Protein AF-A0A161HZN8-F1 (afdb_monomer_lite)

pLDDT: mean 80.37, std 19.9, range [35.72, 98.69]

InterPro domains:
  IPR021104 KfrA, N-terminal DNA-binding domain [PF11740] (72-187)

Structure (mmCIF, N/CA/C/O backbone):
data_AF-A0A161HZN8-F1
#
_entry.id   AF-A0A161HZN8-F1
#
loop_
_atom_site.group_PDB
_atom_site.id
_atom_site.type_symbol
_atom_site.label_atom_id
_atom_site.label_alt_id
_atom_site.label_comp_id
_atom_site.label_asym_id
_atom_site.label_entity_id
_atom_site.label_seq_id
_atom_site.pdbx_PDB_ins_code
_atom_site.Cartn_x
_atom_site.Cartn_y
_atom_site.Cartn_z
_atom_site.occupancy
_atom_site.B_iso_or_equiv
_atom_site.auth_seq_id
_atom_s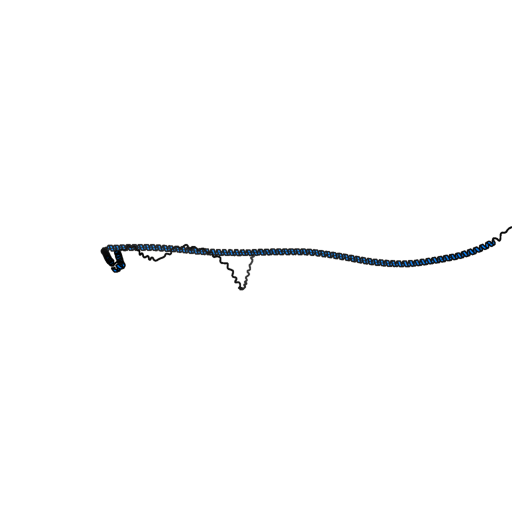ite.auth_comp_id
_atom_site.auth_asym_id
_atom_site.auth_atom_id
_atom_site.pdbx_PDB_model_num
ATOM 1 N N . MET A 1 1 ? -10.083 -39.396 -14.561 1.00 44.12 1 MET A N 1
ATOM 2 C CA . MET A 1 1 ? -8.943 -39.797 -13.714 1.00 44.12 1 MET A CA 1
ATOM 3 C C . MET A 1 1 ? -8.140 -38.545 -13.379 1.00 44.12 1 MET A C 1
ATOM 5 O O . MET A 1 1 ? -7.252 -38.207 -14.152 1.00 44.12 1 MET A O 1
ATOM 9 N N . PRO A 1 2 ? -8.501 -37.778 -12.338 1.00 49.00 2 PRO A N 1
ATOM 10 C CA . PRO A 1 2 ? -7.701 -36.630 -11.938 1.00 49.00 2 PRO A CA 1
ATOM 11 C C . PRO A 1 2 ? -6.513 -37.117 -11.101 1.00 49.00 2 PRO A C 1
ATOM 13 O O . PRO A 1 2 ? -6.683 -37.882 -10.157 1.00 49.00 2 PRO A O 1
ATOM 16 N N . VAL A 1 3 ? -5.313 -36.718 -11.514 1.00 53.56 3 VAL A N 1
ATOM 17 C CA . VAL A 1 3 ? -4.055 -36.993 -10.817 1.00 53.56 3 VAL A CA 1
ATOM 18 C C . VAL A 1 3 ? -3.920 -35.963 -9.698 1.00 53.56 3 VAL A C 1
ATOM 20 O O . VAL A 1 3 ? -3.881 -34.762 -9.964 1.00 53.56 3 VAL A O 1
ATOM 23 N N . GLU A 1 4 ? -3.904 -36.434 -8.455 1.00 51.66 4 GLU A N 1
ATOM 24 C CA . GLU A 1 4 ? -3.622 -35.623 -7.270 1.00 51.66 4 GLU A CA 1
ATOM 25 C C . GLU A 1 4 ? -2.146 -35.187 -7.264 1.00 51.66 4 GLU A C 1
ATOM 27 O O . GLU A 1 4 ? -1.268 -36.022 -7.501 1.00 51.66 4 GLU A O 1
ATOM 32 N N . PRO A 1 5 ? -1.826 -33.915 -6.970 1.00 65.06 5 PRO A N 1
ATOM 33 C CA . PRO A 1 5 ? -0.452 -33.515 -6.721 1.00 65.06 5 PRO A CA 1
ATOM 34 C C . PRO A 1 5 ? -0.058 -33.828 -5.270 1.00 65.06 5 PRO A C 1
ATOM 36 O O . PRO A 1 5 ? -0.562 -33.233 -4.317 1.00 65.06 5 PRO A O 1
ATOM 39 N N . THR A 1 6 ? 0.883 -34.759 -5.120 1.00 62.94 6 THR A N 1
ATOM 40 C CA . THR A 1 6 ? 1.626 -35.031 -3.886 1.00 62.94 6 THR A CA 1
ATOM 41 C C . THR A 1 6 ? 2.432 -33.794 -3.483 1.00 62.94 6 THR A C 1
ATOM 43 O O . THR A 1 6 ? 3.355 -33.388 -4.183 1.00 62.94 6 THR A O 1
ATOM 46 N N . ILE A 1 7 ? 2.079 -33.186 -2.348 1.00 57.72 7 ILE A N 1
ATOM 47 C CA . ILE A 1 7 ? 2.836 -32.091 -1.733 1.00 57.72 7 ILE A CA 1
ATOM 48 C C . ILE A 1 7 ? 3.888 -32.711 -0.807 1.00 57.72 7 ILE A C 1
ATOM 50 O O . ILE A 1 7 ? 3.571 -33.170 0.291 1.00 57.72 7 ILE A O 1
ATOM 54 N N . GLU A 1 8 ? 5.144 -32.724 -1.251 1.00 56.47 8 GLU A N 1
ATOM 55 C CA . GLU A 1 8 ? 6.293 -33.015 -0.393 1.00 56.47 8 GLU A CA 1
ATOM 56 C C . GLU A 1 8 ? 6.544 -31.845 0.573 1.00 56.47 8 GLU A C 1
ATOM 58 O O . GLU A 1 8 ? 6.720 -30.693 0.175 1.00 56.47 8 GLU A O 1
ATOM 63 N N . ARG A 1 9 ? 6.558 -32.158 1.873 1.00 48.59 9 ARG A N 1
ATOM 64 C CA . ARG A 1 9 ? 7.012 -31.279 2.958 1.00 48.59 9 ARG A CA 1
ATOM 65 C C . ARG A 1 9 ? 8.543 -31.305 3.034 1.00 48.59 9 ARG A C 1
ATOM 67 O O . ARG A 1 9 ? 9.084 -32.378 3.296 1.00 48.59 9 ARG A O 1
ATOM 74 N N . PRO A 1 10 ? 9.240 -30.160 2.980 1.00 60.25 10 PRO A N 1
ATOM 75 C CA . PRO A 1 10 ? 10.614 -30.086 3.445 1.00 60.25 10 PRO A CA 1
ATOM 76 C C . PRO A 1 10 ? 10.659 -29.772 4.948 1.00 60.25 10 PRO A C 1
ATOM 78 O O . PRO A 1 10 ? 10.298 -28.690 5.411 1.00 60.25 10 PRO A O 1
ATOM 81 N N . THR A 1 11 ? 11.116 -30.759 5.714 1.00 57.88 11 THR A N 1
ATOM 82 C CA . THR A 1 11 ? 11.657 -30.628 7.072 1.00 57.88 11 THR A CA 1
ATOM 83 C C . THR A 1 11 ? 13.101 -30.123 7.022 1.00 57.88 11 THR A C 1
ATOM 85 O O . THR A 1 11 ? 13.922 -30.711 6.323 1.00 57.88 11 THR A O 1
ATOM 88 N N . GLY A 1 12 ? 13.429 -29.104 7.820 1.00 48.59 12 GLY A N 1
ATOM 89 C CA . GLY A 1 12 ? 14.807 -28.668 8.105 1.00 48.59 12 GLY A CA 1
ATOM 90 C C . GLY A 1 12 ? 14.838 -27.174 8.440 1.00 48.59 12 GLY A C 1
ATOM 91 O O . GLY A 1 12 ? 14.747 -26.350 7.545 1.00 48.59 12 GLY A O 1
ATOM 92 N N . ALA A 1 13 ? 14.724 -26.740 9.697 1.00 48.59 13 ALA A N 1
ATOM 93 C CA . ALA A 1 13 ? 15.741 -26.786 10.755 1.00 48.59 13 ALA A CA 1
ATOM 94 C C . ALA A 1 13 ? 17.067 -26.109 10.358 1.00 48.59 13 ALA A C 1
ATOM 96 O O . ALA A 1 13 ? 17.990 -26.772 9.900 1.00 48.59 13 ALA A O 1
ATOM 97 N N . ALA A 1 14 ? 17.175 -24.800 10.611 1.00 45.16 14 ALA A N 1
ATOM 98 C CA . ALA A 1 14 ? 18.454 -24.123 10.831 1.00 45.16 14 ALA A CA 1
ATOM 99 C C . ALA A 1 14 ? 18.252 -22.847 11.670 1.00 45.16 14 ALA A C 1
ATOM 101 O O . ALA A 1 14 ? 17.677 -21.860 11.221 1.00 45.16 14 ALA A O 1
ATOM 102 N N . ARG A 1 15 ? 18.726 -22.914 12.917 1.00 48.66 15 ARG A N 1
ATOM 103 C CA . ARG A 1 15 ? 18.996 -21.794 13.832 1.00 48.66 15 ARG A CA 1
ATOM 104 C C . ARG A 1 15 ? 20.317 -21.131 13.406 1.00 48.66 15 ARG A C 1
ATOM 106 O O . ARG A 1 15 ? 21.256 -21.860 13.091 1.00 48.66 15 ARG A O 1
ATOM 113 N N . PRO A 1 16 ? 20.431 -19.800 13.495 1.00 55.12 16 PRO A N 1
ATOM 114 C CA . PRO A 1 16 ? 21.567 -19.195 14.204 1.00 55.12 16 PRO A CA 1
ATOM 115 C C . PRO A 1 16 ? 21.062 -18.091 15.155 1.00 55.12 16 PRO A C 1
ATOM 117 O O . PRO A 1 16 ? 20.152 -17.345 14.823 1.00 55.12 16 PRO A O 1
ATOM 120 N N . ALA A 1 17 ? 21.405 -18.156 16.439 1.00 43.06 17 ALA A N 1
ATOM 121 C CA . ALA A 1 17 ? 22.623 -17.616 17.051 1.00 43.06 17 ALA A CA 1
ATOM 122 C C . ALA A 1 17 ? 22.475 -16.122 17.380 1.00 43.06 17 ALA A C 1
ATOM 124 O O . ALA A 1 17 ? 22.363 -15.277 16.497 1.00 43.06 17 ALA A O 1
ATOM 125 N N . ASP A 1 18 ? 22.462 -15.874 18.689 1.00 46.06 18 ASP A N 1
ATOM 126 C CA . ASP A 1 18 ? 22.597 -14.589 19.359 1.00 46.06 18 ASP A CA 1
ATOM 127 C C . ASP A 1 18 ? 23.718 -13.735 18.767 1.00 46.06 18 ASP A C 1
ATOM 129 O O . ASP A 1 18 ? 24.870 -14.166 18.701 1.00 46.06 18 ASP A O 1
ATOM 133 N N . THR A 1 19 ? 23.402 -12.474 18.489 1.00 50.88 19 THR A N 1
ATOM 134 C CA . THR A 1 19 ? 24.373 -11.385 18.595 1.00 50.88 19 THR A CA 1
ATOM 135 C C . THR A 1 19 ? 23.708 -10.204 19.279 1.00 50.88 19 THR A C 1
ATOM 137 O O . THR A 1 19 ? 22.859 -9.521 18.710 1.00 50.88 19 THR A O 1
ATOM 140 N N . LEU A 1 20 ? 24.126 -10.012 20.528 1.00 50.06 20 LEU A N 1
ATOM 141 C CA . LEU A 1 20 ? 23.981 -8.808 21.329 1.00 50.06 20 LEU A CA 1
ATOM 142 C C . LEU A 1 20 ? 24.597 -7.612 20.587 1.00 50.06 20 LEU A C 1
ATOM 144 O O . LEU A 1 20 ? 25.785 -7.625 20.253 1.00 50.06 20 LEU A O 1
ATOM 148 N N . HIS A 1 21 ? 23.805 -6.564 20.385 1.00 47.62 21 HIS A N 1
ATOM 149 C CA . HIS A 1 21 ? 24.329 -5.214 20.217 1.00 47.62 21 HIS A CA 1
ATOM 150 C C . HIS A 1 21 ? 23.484 -4.249 21.045 1.00 47.62 21 HIS A C 1
ATOM 152 O O . HIS A 1 21 ? 22.358 -3.903 20.690 1.00 47.62 21 HIS A O 1
ATOM 158 N N . GLU A 1 22 ? 24.048 -3.898 22.199 1.00 49.16 22 GLU A N 1
ATOM 159 C CA . GLU A 1 22 ? 23.777 -2.660 22.912 1.00 49.16 22 GLU A CA 1
ATOM 160 C C . GLU A 1 22 ? 24.241 -1.498 22.030 1.00 49.16 22 GLU A C 1
ATOM 162 O O . GLU A 1 22 ? 25.401 -1.464 21.636 1.00 49.16 22 GLU A O 1
ATOM 167 N N . ASP A 1 23 ? 23.331 -0.595 21.679 1.00 45.34 23 ASP A N 1
ATOM 168 C CA . ASP A 1 23 ? 23.542 0.856 21.735 1.00 45.34 23 ASP A CA 1
ATOM 169 C C . ASP A 1 23 ? 22.329 1.562 21.126 1.00 45.34 23 ASP A C 1
ATOM 171 O O . ASP A 1 23 ? 21.930 1.299 19.991 1.00 45.34 23 ASP A O 1
ATOM 175 N N . GLY A 1 24 ? 21.733 2.483 21.883 1.00 42.94 24 GLY A N 1
ATOM 176 C CA . GLY A 1 24 ? 20.674 3.339 21.353 1.00 42.94 24 GLY A CA 1
ATOM 177 C C . GLY A 1 24 ? 19.657 3.813 22.375 1.00 42.94 24 GLY A C 1
ATOM 178 O O . GLY A 1 24 ? 18.457 3.705 22.140 1.00 42.94 24 GLY A O 1
ATOM 179 N N . SER A 1 25 ? 20.124 4.363 23.494 1.00 48.03 25 SER A N 1
ATOM 180 C CA . SER A 1 25 ? 19.335 5.166 24.433 1.00 48.03 25 SER A CA 1
ATOM 181 C C . SER A 1 25 ? 18.852 6.456 23.751 1.00 48.03 25 SER A C 1
ATOM 183 O O . SER A 1 25 ? 19.378 7.539 23.989 1.00 48.03 25 SER A O 1
ATOM 185 N N . GLY A 1 26 ? 17.881 6.337 22.849 1.00 42.81 26 GLY A N 1
ATOM 186 C CA . GLY A 1 26 ? 17.157 7.447 22.244 1.00 42.81 26 GLY A CA 1
ATOM 187 C C . GLY A 1 26 ? 15.785 7.550 22.886 1.00 42.81 26 GLY A C 1
ATOM 188 O O . GLY A 1 26 ? 14.856 6.874 22.460 1.00 42.81 26 GLY A O 1
ATOM 189 N N . THR A 1 27 ? 15.672 8.366 23.930 1.00 49.22 27 THR A N 1
ATOM 190 C CA . THR A 1 27 ? 14.406 8.730 24.572 1.00 49.22 27 THR A CA 1
ATOM 191 C C . THR A 1 27 ? 13.475 9.367 23.530 1.00 49.22 27 THR A C 1
ATOM 193 O O . THR A 1 27 ? 13.812 10.440 23.024 1.00 49.22 27 THR A O 1
ATOM 196 N N . PRO A 1 28 ? 12.326 8.764 23.174 1.00 48.59 28 PRO A N 1
ATOM 197 C CA . PRO A 1 28 ? 11.333 9.462 22.381 1.00 48.59 28 PRO A CA 1
ATOM 198 C C . PRO A 1 28 ? 10.636 10.492 23.272 1.00 48.59 28 PRO A C 1
ATOM 200 O O . PRO A 1 28 ? 10.109 10.173 24.338 1.00 48.59 28 PRO A O 1
ATOM 203 N N . ASP A 1 29 ? 10.695 11.733 22.808 1.00 49.69 29 ASP A N 1
ATOM 204 C CA . ASP A 1 29 ? 9.994 12.903 23.317 1.00 49.69 29 ASP A CA 1
ATOM 205 C C . ASP A 1 29 ? 8.517 12.554 23.567 1.00 49.69 29 ASP A C 1
ATOM 207 O O . ASP A 1 29 ? 7.765 12.217 22.647 1.00 49.69 29 ASP A O 1
ATOM 211 N N . ALA A 1 30 ? 8.130 12.536 24.843 1.00 45.41 30 ALA A N 1
ATOM 212 C CA . ALA A 1 30 ? 6.775 12.220 25.255 1.00 45.41 30 ALA A CA 1
ATOM 213 C C . ALA A 1 30 ? 5.857 13.387 24.851 1.00 45.41 30 ALA A C 1
ATOM 215 O O . ALA A 1 30 ? 6.113 14.523 25.257 1.00 45.41 30 ALA A O 1
ATOM 216 N N . PRO A 1 31 ? 4.774 13.150 24.090 1.00 53.66 31 PRO A N 1
ATOM 217 C CA . PRO A 1 31 ? 3.817 14.201 23.793 1.00 53.66 31 PRO A CA 1
ATOM 218 C C . PRO A 1 31 ? 3.201 14.707 25.100 1.00 53.66 31 PRO A C 1
ATOM 220 O O . PRO A 1 31 ? 2.773 13.923 25.950 1.00 53.66 31 PRO A O 1
ATOM 223 N N . ALA A 1 32 ? 3.191 16.032 25.248 1.00 56.78 32 ALA A N 1
ATOM 224 C CA . ALA A 1 32 ? 2.647 16.738 26.397 1.00 56.78 32 ALA A CA 1
ATOM 225 C C . ALA A 1 32 ? 1.271 16.173 26.810 1.00 56.78 32 ALA A C 1
ATOM 227 O O . ALA A 1 32 ? 0.422 15.940 25.941 1.00 56.78 32 ALA A O 1
ATOM 228 N N . PRO A 1 33 ? 1.015 15.969 28.117 1.00 54.22 33 PRO A N 1
ATOM 229 C CA . PRO A 1 33 ? -0.279 15.497 28.577 1.00 54.22 33 PRO A CA 1
ATOM 230 C C . PRO A 1 33 ? -1.354 16.515 28.189 1.00 54.22 33 PRO A C 1
ATOM 232 O O . PRO A 1 33 ? -1.256 17.702 28.508 1.00 54.22 33 PRO A O 1
ATOM 235 N N . ALA A 1 34 ? -2.382 16.037 27.487 1.00 54.47 34 ALA A N 1
ATOM 236 C CA . ALA A 1 34 ? -3.574 16.814 27.189 1.00 54.47 34 ALA A CA 1
ATOM 237 C C . ALA A 1 34 ? -4.157 17.413 28.487 1.00 54.47 34 ALA A C 1
ATOM 239 O O . ALA A 1 34 ? -4.108 16.759 29.535 1.00 54.47 34 ALA A O 1
ATOM 240 N N . PRO A 1 35 ? -4.718 18.636 28.447 1.00 56.69 35 PRO A N 1
ATOM 241 C CA . PRO A 1 35 ? -5.335 19.240 29.616 1.00 56.69 35 PRO A CA 1
ATOM 242 C C . PRO A 1 35 ? -6.460 18.331 30.111 1.00 56.69 35 PRO A C 1
ATOM 244 O O . PRO A 1 35 ? -7.423 18.054 29.394 1.00 56.69 35 PRO A O 1
ATOM 247 N N . VAL A 1 36 ? -6.311 17.853 31.345 1.00 48.56 36 VAL A N 1
ATOM 248 C CA . VAL A 1 36 ? -7.329 17.091 32.064 1.00 48.56 36 VAL A CA 1
ATOM 249 C C . VAL A 1 36 ? -8.583 17.957 32.126 1.00 48.56 36 VAL A C 1
ATOM 251 O O . VAL A 1 36 ? -8.643 18.935 32.873 1.00 48.56 36 VAL A O 1
ATOM 254 N N . ALA A 1 37 ? -9.579 17.609 31.313 1.00 45.97 37 ALA A N 1
ATOM 255 C CA . ALA A 1 37 ? -10.912 18.169 31.410 1.00 45.97 37 ALA A CA 1
ATOM 256 C C . ALA A 1 37 ? -11.420 17.892 32.827 1.00 45.97 37 ALA A C 1
ATOM 258 O O . ALA A 1 37 ? -11.658 16.748 33.217 1.00 45.97 37 ALA A O 1
ATOM 259 N N . THR A 1 38 ? -11.508 18.956 33.620 1.00 46.72 38 THR A N 1
ATOM 260 C CA . THR A 1 38 ? -12.073 18.930 34.962 1.00 46.72 38 THR A CA 1
ATOM 261 C C . THR A 1 38 ? -13.538 18.536 34.821 1.00 46.72 38 THR A C 1
ATOM 263 O O . THR A 1 38 ? -14.370 19.341 34.409 1.00 46.72 38 THR A O 1
ATOM 266 N N . LEU A 1 39 ? -13.843 17.267 35.094 1.00 44.31 39 LEU A N 1
ATOM 267 C CA . LEU A 1 39 ? -15.217 16.800 35.200 1.00 44.31 39 LEU A CA 1
ATOM 268 C C . LEU A 1 39 ? -15.923 17.624 36.289 1.00 44.31 39 LEU A C 1
ATOM 270 O O . LEU A 1 39 ? -15.353 17.805 37.372 1.00 44.31 39 LEU A O 1
ATOM 274 N N . PRO A 1 40 ? -17.143 18.128 36.040 1.00 48.47 40 PRO A N 1
ATOM 275 C CA . PRO A 1 40 ? -17.929 18.758 37.080 1.00 48.47 40 PRO A CA 1
ATOM 276 C C . PRO A 1 40 ? -18.215 17.712 38.156 1.00 48.47 40 PRO A C 1
ATOM 278 O O . PRO A 1 40 ? -18.765 16.640 37.902 1.00 48.47 40 PRO A O 1
ATOM 281 N N . ARG A 1 41 ? -17.775 18.045 39.366 1.00 43.03 41 ARG A N 1
ATOM 282 C CA . ARG A 1 41 ? -18.065 17.348 40.615 1.00 43.03 41 ARG A CA 1
ATOM 283 C C . ARG A 1 41 ? -19.576 17.055 40.664 1.00 43.03 41 ARG A C 1
ATOM 285 O O . ARG A 1 41 ? -20.349 18.005 40.518 1.00 43.03 41 ARG A O 1
ATOM 292 N N . PRO A 1 42 ? -20.017 15.795 40.822 1.00 43.28 42 PRO A N 1
ATOM 293 C CA . PRO A 1 42 ? -21.432 15.519 41.001 1.00 43.28 42 PRO A CA 1
ATOM 294 C C . PRO A 1 42 ? -21.881 16.212 42.287 1.00 43.28 42 PRO A C 1
ATOM 296 O O . PRO A 1 42 ? -21.195 16.149 43.308 1.00 43.28 42 PRO A O 1
ATOM 299 N N . ALA A 1 43 ? -22.991 16.936 42.188 1.00 44.84 43 ALA A N 1
ATOM 300 C CA . ALA A 1 43 ? -23.638 17.577 43.313 1.00 44.84 43 ALA A CA 1
ATOM 301 C C . ALA A 1 43 ? -23.922 16.534 44.404 1.00 44.84 43 ALA A C 1
ATOM 303 O O . ALA A 1 43 ? -24.641 15.560 44.172 1.00 44.84 43 ALA A O 1
ATOM 304 N N . ASP A 1 44 ? -23.347 16.766 45.583 1.00 43.44 44 ASP A N 1
ATOM 305 C CA . ASP A 1 44 ? -23.766 16.175 46.851 1.00 43.44 44 ASP A CA 1
ATOM 306 C C . ASP A 1 44 ? -25.145 16.746 47.218 1.00 43.44 44 ASP A C 1
ATOM 308 O O . ASP A 1 44 ? -25.280 17.589 48.098 1.00 43.44 44 ASP A O 1
ATOM 312 N N . ASP A 1 45 ? -26.180 16.297 46.515 1.00 51.41 45 ASP A N 1
ATOM 313 C CA . ASP A 1 45 ? -27.576 16.519 46.874 1.00 51.41 45 ASP A CA 1
A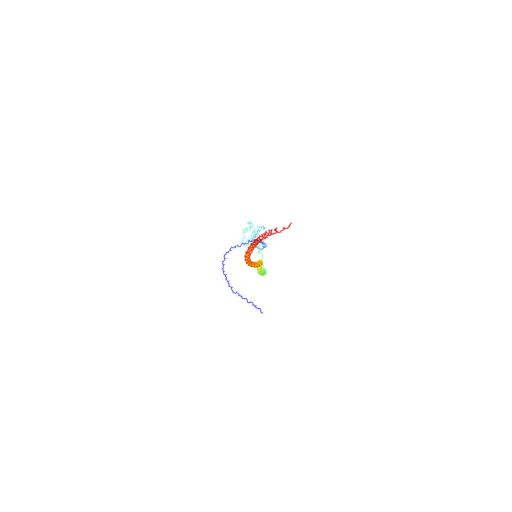TOM 314 C C . ASP A 1 45 ? -28.267 15.160 46.951 1.00 51.41 45 ASP A C 1
ATOM 316 O O . ASP A 1 45 ? -28.803 14.655 45.969 1.00 51.41 45 ASP A O 1
ATOM 320 N N . ALA A 1 46 ? -28.185 14.543 48.132 1.00 51.81 46 ALA A N 1
ATOM 321 C CA . ALA A 1 46 ? -29.246 13.753 48.766 1.00 51.81 46 ALA A CA 1
ATOM 322 C C . ALA A 1 46 ? -28.647 12.829 49.832 1.00 51.81 46 ALA A C 1
ATOM 324 O O . ALA A 1 46 ? -28.249 11.705 49.537 1.00 51.81 46 ALA A O 1
ATOM 325 N N . ARG A 1 47 ? -28.640 13.294 51.089 1.00 43.25 47 ARG A N 1
ATOM 326 C CA . ARG A 1 47 ? -28.854 12.472 52.300 1.00 43.25 47 ARG A CA 1
ATOM 327 C C . ARG A 1 47 ? -29.029 13.374 53.528 1.00 43.25 47 ARG A C 1
ATOM 329 O O . ARG A 1 47 ? -28.280 13.332 54.494 1.00 43.25 47 ARG A O 1
ATOM 336 N N . ARG A 1 48 ? -30.094 14.180 53.501 1.00 50.16 48 ARG A N 1
ATOM 337 C CA . ARG A 1 48 ? -30.855 14.484 54.719 1.00 50.16 48 ARG A CA 1
ATOM 338 C C . ARG A 1 48 ? -31.822 13.324 54.936 1.00 50.16 48 ARG A C 1
ATOM 340 O O . ARG A 1 48 ? -32.822 13.265 54.234 1.00 50.16 48 ARG A O 1
ATOM 347 N N . SER A 1 49 ? -31.515 12.411 55.854 1.00 49.03 49 SER A N 1
ATOM 348 C CA . SER A 1 49 ? -32.515 11.847 56.773 1.00 49.03 49 SER A CA 1
ATOM 349 C C . SER A 1 49 ? -31.896 10.840 57.740 1.00 49.03 49 SER A C 1
ATOM 351 O O . SER A 1 49 ? -31.234 9.897 57.320 1.00 49.03 49 SER A O 1
ATOM 353 N N . ALA A 1 50 ? -32.229 11.039 59.016 1.00 50.22 50 ALA A N 1
ATOM 354 C CA . ALA A 1 50 ? -32.279 10.051 60.090 1.00 50.22 50 ALA A CA 1
ATOM 355 C C . ALA A 1 50 ? -30.955 9.436 60.586 1.00 50.22 50 ALA A C 1
ATOM 357 O O . ALA A 1 50 ? -30.696 8.249 60.420 1.00 50.22 50 ALA A O 1
ATOM 358 N N . ALA A 1 51 ? -30.189 10.222 61.343 1.00 40.91 51 ALA A N 1
ATOM 359 C CA . ALA A 1 51 ? -29.424 9.697 62.473 1.00 40.91 51 ALA A CA 1
ATOM 360 C C . ALA A 1 51 ? -29.823 10.524 63.700 1.00 40.91 51 ALA A C 1
ATOM 362 O O . ALA A 1 51 ? -29.449 11.687 63.826 1.00 40.91 51 ALA A O 1
ATOM 363 N N . GLY A 1 52 ? -30.710 9.951 64.514 1.00 38.69 52 GLY A N 1
ATOM 364 C CA . GLY A 1 52 ? -31.202 10.556 65.742 1.00 38.69 52 GLY A CA 1
ATOM 365 C C . GLY A 1 52 ? -30.124 10.559 66.818 1.00 38.69 52 GLY A C 1
ATOM 366 O O . GLY A 1 52 ? -29.561 9.516 67.146 1.00 38.69 52 GLY A O 1
ATOM 367 N N . ASP A 1 53 ? -29.884 11.746 67.357 1.00 44.41 53 ASP A N 1
ATOM 368 C CA . ASP A 1 53 ? -29.315 11.981 68.680 1.00 44.41 53 ASP A CA 1
ATOM 369 C C . ASP A 1 53 ? -30.094 11.210 69.760 1.00 44.41 53 ASP A C 1
ATOM 371 O O . ASP A 1 53 ? -31.328 11.259 69.774 1.00 44.41 53 ASP A O 1
ATOM 375 N N . PRO A 1 54 ? -29.408 10.630 70.755 1.00 46.66 54 PRO A N 1
ATOM 376 C CA . PRO A 1 54 ? -29.908 10.609 72.116 1.00 46.66 54 PRO A CA 1
ATOM 377 C C . PRO A 1 54 ? -29.081 11.589 72.958 1.00 46.66 54 PRO A C 1
ATOM 379 O O . PRO A 1 54 ? -28.120 11.215 73.630 1.00 46.66 54 PRO A O 1
ATOM 382 N N . ALA A 1 55 ? -29.476 12.862 72.934 1.00 38.31 55 ALA A N 1
ATOM 383 C CA . ALA A 1 55 ? -29.104 13.802 73.983 1.00 38.31 55 ALA A CA 1
ATOM 384 C C . ALA A 1 55 ? -29.808 13.394 75.299 1.00 38.31 55 ALA A C 1
ATOM 386 O O . ALA A 1 55 ? -30.990 13.036 75.274 1.00 38.31 55 ALA A O 1
ATOM 387 N N . PRO A 1 56 ? -29.123 13.432 76.455 1.00 46.12 56 PRO A N 1
ATOM 388 C CA . PRO A 1 56 ? -29.735 13.121 77.738 1.00 46.12 56 PRO A CA 1
ATOM 389 C C . PRO A 1 56 ? -30.704 14.239 78.137 1.00 46.12 56 PRO A C 1
ATOM 391 O O . PRO A 1 56 ? -30.302 15.380 78.361 1.00 46.12 56 PRO A O 1
ATOM 394 N N . ALA A 1 57 ? -31.985 13.896 78.256 1.00 41.31 57 ALA A N 1
ATOM 395 C CA . ALA A 1 57 ? -33.007 14.733 78.872 1.00 41.31 57 ALA A CA 1
ATOM 396 C C . ALA A 1 57 ? -32.737 14.864 80.383 1.00 41.31 57 ALA A C 1
ATOM 398 O O . ALA A 1 57 ? -33.309 14.157 81.207 1.00 41.31 57 ALA A O 1
ATOM 399 N N . GLY A 1 58 ? -31.821 15.761 80.739 1.00 45.91 58 GLY A N 1
ATOM 400 C CA . GLY A 1 58 ? -31.741 16.381 82.055 1.00 45.91 58 GLY A CA 1
ATOM 401 C C . GLY A 1 58 ? -32.547 17.673 82.037 1.00 45.91 58 GLY A C 1
ATOM 402 O O . GLY A 1 58 ? -31.965 18.749 82.086 1.00 45.91 58 GLY A O 1
ATOM 403 N N . ASP A 1 59 ? -33.869 17.558 81.908 1.00 38.88 59 ASP A N 1
ATOM 404 C CA . ASP A 1 59 ? -34.782 18.687 82.067 1.00 38.88 59 ASP A CA 1
ATOM 405 C C . ASP A 1 59 ? -35.257 18.704 83.522 1.00 38.88 59 ASP A C 1
ATOM 407 O O . ASP A 1 59 ? -36.221 18.048 83.928 1.00 38.88 59 ASP A O 1
ATOM 411 N N . THR A 1 60 ? -34.479 19.398 84.349 1.00 43.94 60 THR A N 1
ATOM 412 C CA . THR A 1 60 ? -34.925 19.925 85.633 1.00 43.94 60 THR A CA 1
ATOM 413 C C . THR A 1 60 ? -36.063 20.899 85.366 1.00 43.94 60 THR A C 1
ATOM 415 O O . THR A 1 60 ? -35.836 22.086 85.137 1.00 43.94 60 THR A O 1
ATOM 418 N N . VAL A 1 61 ? -37.293 20.395 85.425 1.00 41.38 61 VAL A N 1
ATOM 419 C CA . VAL A 1 61 ? -38.495 21.219 85.556 1.00 41.38 61 VAL A CA 1
ATOM 420 C C . VAL A 1 61 ? -38.501 21.819 86.967 1.00 41.38 61 VAL A C 1
ATOM 422 O O . VAL A 1 61 ? -39.212 21.362 87.858 1.00 41.38 61 VAL A O 1
ATOM 425 N N . ASP A 1 62 ? -37.669 22.836 87.180 1.00 46.16 62 ASP A N 1
ATOM 426 C CA . ASP A 1 62 ? -37.868 23.834 88.227 1.00 46.16 62 ASP A CA 1
ATOM 427 C C . ASP A 1 62 ? -38.742 24.932 87.611 1.00 46.16 62 ASP A C 1
ATOM 429 O O . ASP A 1 62 ? -38.264 25.929 87.076 1.00 46.16 62 ASP A O 1
ATOM 433 N N . GLY A 1 63 ? -40.047 24.655 87.546 1.00 36.28 63 GLY A N 1
ATOM 434 C CA . GLY A 1 63 ? -41.051 25.612 87.095 1.00 36.28 63 GLY A CA 1
ATOM 435 C C . GLY A 1 63 ? -41.373 26.595 88.226 1.00 36.28 63 GLY A C 1
ATOM 436 O O . GLY A 1 63 ? -41.982 26.173 89.216 1.00 36.28 63 GLY A O 1
ATOM 437 N N . PRO A 1 64 ? -41.032 27.893 88.110 1.00 48.94 64 PRO A N 1
ATOM 438 C CA . PRO A 1 64 ? -41.339 28.895 89.119 1.00 48.94 64 PRO A CA 1
ATOM 439 C C . PRO A 1 64 ? -42.775 29.390 88.922 1.00 48.94 64 PRO A C 1
ATOM 441 O O . PRO A 1 64 ? -42.990 30.522 88.521 1.00 48.94 64 PRO A O 1
ATOM 444 N N . ASP A 1 65 ? -43.756 28.514 89.136 1.00 47.47 65 ASP A N 1
ATOM 445 C CA . ASP A 1 65 ? -45.174 28.900 89.215 1.00 47.47 65 ASP A CA 1
ATOM 446 C C . ASP A 1 65 ? -46.039 27.815 89.886 1.00 47.47 65 ASP A C 1
ATOM 448 O O . ASP A 1 65 ? -47.224 27.635 89.603 1.00 47.47 65 ASP A O 1
ATOM 452 N N . ARG A 1 66 ? -45.464 27.077 90.848 1.00 46.75 66 ARG A N 1
ATOM 453 C CA . ARG A 1 66 ? -46.299 26.499 91.908 1.00 46.75 66 ARG A CA 1
ATOM 454 C C . ARG A 1 66 ? -46.706 27.664 92.811 1.00 46.75 66 ARG A C 1
ATOM 456 O O . ARG A 1 66 ? -45.798 28.335 93.309 1.00 46.75 66 ARG A O 1
ATOM 463 N N . PRO A 1 67 ? -48.012 27.912 93.054 1.00 51.12 67 PRO A N 1
ATOM 464 C CA . PRO A 1 67 ? -48.424 28.901 94.046 1.00 51.12 67 PRO A CA 1
ATOM 465 C C . PRO A 1 67 ? -47.650 28.568 95.311 1.00 51.12 67 PRO A C 1
ATOM 467 O O . PRO A 1 67 ? -47.641 27.400 95.699 1.00 51.12 67 PRO A O 1
ATOM 470 N N . ALA A 1 68 ? -46.904 29.534 95.856 1.00 57.53 68 ALA A N 1
ATOM 471 C CA . ALA A 1 68 ? -46.036 29.306 97.000 1.00 57.53 68 ALA A CA 1
ATOM 472 C C . ALA A 1 68 ? -46.892 28.703 98.112 1.00 57.53 68 ALA A C 1
ATOM 474 O O . ALA A 1 68 ? -47.605 29.431 98.803 1.00 57.53 68 ALA A O 1
ATOM 475 N N . ALA A 1 69 ? -46.861 27.369 98.206 1.00 68.25 69 ALA A N 1
ATOM 476 C CA . ALA A 1 69 ? -47.743 26.603 99.063 1.00 68.25 69 ALA A CA 1
ATOM 477 C C . ALA A 1 69 ? -47.620 27.223 100.446 1.00 68.25 69 ALA A C 1
ATOM 479 O O . ALA A 1 69 ? -46.498 27.547 100.865 1.00 68.25 69 ALA A O 1
ATOM 480 N N . GLY A 1 70 ? -48.744 27.507 101.099 1.00 82.44 70 GLY A N 1
ATOM 481 C CA . GLY A 1 70 ? -48.736 28.253 102.352 1.00 82.44 70 GLY A CA 1
ATOM 482 C C . GLY A 1 70 ? -47.752 27.609 103.340 1.00 82.44 70 GLY A C 1
ATOM 483 O O . GLY A 1 70 ? -47.491 26.407 103.245 1.00 82.44 70 GLY A O 1
ATOM 484 N N . PRO A 1 71 ? -47.180 28.349 104.306 1.00 84.31 71 PRO A N 1
ATOM 485 C CA . PRO A 1 71 ? -46.250 27.772 105.282 1.00 84.31 71 PRO A CA 1
ATOM 486 C C . PRO A 1 71 ? -46.749 26.456 105.915 1.00 84.31 71 PRO A C 1
ATOM 488 O O . PRO A 1 71 ? -45.945 25.562 106.162 1.00 84.31 71 PRO A O 1
ATOM 491 N N . ARG A 1 72 ? -48.073 26.298 106.078 1.00 89.50 72 ARG A N 1
ATOM 492 C CA . ARG A 1 72 ? -48.743 25.045 106.463 1.00 89.50 72 ARG A CA 1
ATOM 493 C C . ARG A 1 72 ? -48.547 23.907 105.457 1.00 89.50 72 ARG A C 1
ATOM 495 O O . ARG A 1 72 ? -48.109 22.835 105.847 1.00 89.50 72 ARG A O 1
ATOM 502 N N . GLU A 1 73 ? -48.858 24.120 104.184 1.00 89.75 73 GLU A N 1
ATOM 503 C CA . GLU A 1 73 ? -48.799 23.088 103.138 1.00 89.75 73 GLU A CA 1
ATOM 504 C C . GLU A 1 73 ? -47.372 22.581 102.915 1.00 89.75 73 GLU A C 1
ATOM 506 O O . GLU A 1 73 ? -47.168 21.382 102.751 1.00 89.75 73 GLU A O 1
ATOM 511 N N . ARG A 1 74 ? -46.365 23.462 102.999 1.00 90.19 74 ARG A N 1
ATOM 512 C CA . ARG A 1 74 ? -44.953 23.044 102.924 1.00 90.19 74 ARG A CA 1
ATOM 513 C C . ARG A 1 74 ? -44.544 22.178 104.109 1.00 90.19 74 ARG A C 1
ATOM 515 O O . ARG A 1 74 ? -43.826 21.201 103.930 1.00 90.19 74 ARG A O 1
ATOM 522 N N . VAL A 1 75 ? -45.008 22.525 105.312 1.00 92.06 75 VAL A N 1
ATOM 523 C CA . VAL A 1 75 ? -44.771 21.736 106.530 1.00 92.06 75 VAL A CA 1
ATOM 524 C C . VAL A 1 75 ? -45.457 20.368 106.443 1.00 92.06 75 VAL A C 1
ATOM 526 O O . VAL A 1 75 ? -44.834 19.370 106.793 1.00 92.06 75 VAL A O 1
ATOM 529 N N . PHE A 1 76 ? -46.690 20.307 105.932 1.00 93.69 76 PHE A N 1
ATOM 530 C CA . PHE A 1 76 ? -47.435 19.058 105.731 1.00 93.69 76 PHE A CA 1
ATOM 531 C C . PHE A 1 76 ? -46.749 18.168 104.688 1.00 93.69 76 PHE A C 1
ATOM 533 O O . PHE A 1 76 ? -46.401 17.035 104.996 1.00 93.69 76 PHE A O 1
ATOM 540 N N . ALA A 1 77 ? -46.433 18.709 103.508 1.00 92.12 77 ALA A N 1
ATOM 541 C CA . ALA A 1 77 ? -45.744 17.969 102.452 1.00 92.12 77 ALA A CA 1
ATOM 542 C C . ALA A 1 77 ? -44.360 17.462 102.892 1.00 92.12 77 ALA A C 1
ATOM 544 O O . ALA A 1 77 ? -43.973 16.340 102.567 1.00 92.12 77 ALA A O 1
ATOM 545 N N . ALA A 1 78 ? -43.611 18.259 103.663 1.00 91.88 78 ALA A N 1
ATOM 546 C CA . ALA A 1 78 ? -42.334 17.826 104.223 1.00 91.88 78 ALA A CA 1
ATOM 547 C C . ALA A 1 78 ? -42.506 16.700 105.256 1.00 91.88 78 ALA A C 1
ATOM 549 O O . ALA A 1 78 ? -41.710 15.763 105.268 1.00 91.88 78 ALA A O 1
ATOM 550 N N . ALA A 1 79 ? -43.536 16.766 106.103 1.00 92.25 79 ALA A N 1
ATOM 551 C CA . ALA A 1 79 ? -43.841 15.724 107.080 1.00 92.25 79 ALA A CA 1
ATOM 552 C C . ALA A 1 79 ? -44.333 14.418 106.422 1.00 92.25 79 ALA A C 1
ATOM 554 O O . ALA A 1 79 ? -43.939 13.330 106.854 1.00 92.25 79 ALA A O 1
ATOM 555 N N . ASP A 1 80 ? -45.123 14.516 105.351 1.00 91.88 80 ASP A N 1
ATOM 556 C CA . ASP A 1 80 ? -45.573 13.373 104.550 1.00 91.88 80 ASP A CA 1
ATOM 557 C C . ASP A 1 80 ? -44.403 12.710 103.820 1.00 91.88 80 ASP A C 1
ATOM 559 O O . ASP A 1 80 ? -44.246 11.492 103.889 1.00 91.88 80 ASP A O 1
ATOM 563 N N . ALA A 1 81 ? -43.521 13.502 103.203 1.00 90.44 81 ALA A N 1
ATOM 564 C CA . ALA A 1 81 ? -42.308 12.993 102.567 1.00 90.44 81 ALA A CA 1
ATOM 565 C C . ALA A 1 81 ? -41.395 12.275 103.576 1.00 90.44 81 ALA A C 1
ATOM 567 O O . ALA A 1 81 ? -40.963 11.155 103.321 1.00 90.44 81 ALA A O 1
ATOM 568 N N . LEU A 1 82 ? -41.165 12.872 104.753 1.00 91.75 82 LEU A N 1
ATOM 569 C CA . LEU A 1 82 ? -40.378 12.240 105.819 1.00 91.75 82 LEU A CA 1
ATOM 570 C C . LEU A 1 82 ? -41.014 10.933 106.305 1.00 91.75 82 LEU A C 1
ATOM 572 O O . LEU A 1 82 ? -40.301 9.978 106.594 1.00 91.75 82 LEU A O 1
ATOM 576 N N . THR A 1 83 ? -42.345 10.869 106.366 1.00 92.25 83 THR A N 1
ATOM 577 C CA . THR A 1 83 ? -43.063 9.635 106.709 1.00 92.25 83 THR A CA 1
ATOM 578 C C . THR A 1 83 ? -42.883 8.563 105.631 1.00 92.25 83 THR A C 1
ATOM 580 O O . THR A 1 83 ? -42.602 7.417 105.970 1.00 92.25 83 THR A O 1
ATOM 583 N N . ALA A 1 84 ? -43.025 8.918 104.350 1.00 90.00 84 ALA A N 1
ATOM 584 C CA . ALA A 1 84 ? -42.876 7.991 103.226 1.00 90.00 84 ALA A CA 1
ATOM 585 C C . ALA A 1 84 ? -41.445 7.436 103.106 1.00 90.00 84 ALA A C 1
ATOM 587 O O . ALA A 1 84 ? -41.253 6.276 102.753 1.00 90.00 84 ALA A O 1
ATOM 588 N N . GLU A 1 85 ? -40.448 8.249 103.452 1.00 90.00 85 GLU A N 1
ATOM 589 C CA . GLU A 1 85 ? -39.034 7.863 103.519 1.00 90.00 85 GLU A CA 1
ATOM 590 C C . GLU A 1 85 ? -38.691 7.039 104.784 1.00 90.00 85 GLU A C 1
ATOM 592 O O . GLU A 1 85 ? -37.586 6.509 104.890 1.00 90.00 85 GLU A O 1
ATOM 597 N N . GLY A 1 86 ? -39.608 6.920 105.755 1.00 90.06 86 GLY A N 1
ATOM 598 C CA . GLY A 1 86 ? -39.379 6.231 107.034 1.00 90.06 86 GLY A CA 1
ATOM 599 C C . GLY A 1 86 ? -38.542 7.023 108.054 1.00 90.06 86 GLY A C 1
ATOM 600 O O . GLY A 1 86 ? -38.039 6.450 109.021 1.00 90.06 86 GLY A O 1
ATOM 601 N N . GLY A 1 87 ? -38.370 8.334 107.853 1.00 88.81 87 GLY A N 1
ATOM 602 C CA . GLY A 1 87 ? -37.603 9.229 108.721 1.00 88.81 87 GLY A CA 1
ATOM 603 C C . GLY A 1 87 ? -38.377 9.737 109.947 1.00 88.81 87 GLY A C 1
ATOM 604 O O . GLY A 1 87 ? -39.607 9.790 109.979 1.00 88.81 87 GLY A O 1
ATOM 605 N N . ALA A 1 88 ? -37.650 10.164 110.987 1.00 88.50 88 ALA A N 1
ATOM 606 C CA . ALA A 1 88 ? -38.259 10.722 112.194 1.00 88.50 88 ALA A CA 1
ATOM 607 C C . ALA A 1 88 ? -38.828 12.129 111.937 1.00 88.50 88 ALA A C 1
ATOM 609 O O . ALA A 1 88 ? -38.077 13.086 111.744 1.00 88.50 88 ALA A O 1
ATOM 610 N N . VAL A 1 89 ? -40.154 12.276 112.011 1.00 91.44 89 VAL A N 1
ATOM 611 C CA . VAL A 1 89 ? -40.846 13.559 111.804 1.00 91.44 89 VAL A CA 1
ATOM 612 C C . VAL A 1 89 ? -40.704 14.458 113.040 1.00 91.44 89 VAL A C 1
ATOM 614 O O . VAL A 1 89 ? -41.575 14.512 113.916 1.00 91.44 89 VAL A O 1
ATOM 617 N N . THR A 1 90 ? -39.578 15.163 113.136 1.00 94.06 90 THR A N 1
ATOM 618 C CA . THR A 1 90 ? -39.264 16.116 114.214 1.00 94.06 90 THR A CA 1
ATOM 619 C C . THR A 1 90 ? -39.419 17.563 113.741 1.00 94.06 90 THR A C 1
ATOM 621 O O . THR A 1 90 ? -39.351 17.850 112.551 1.00 94.06 90 THR A O 1
ATOM 624 N N . VAL A 1 91 ? -39.605 18.511 114.669 1.00 91.44 91 VAL A N 1
ATOM 625 C CA . VAL A 1 91 ? -39.743 19.938 114.311 1.00 91.44 91 VAL A CA 1
ATOM 626 C C . VAL A 1 91 ? -38.515 20.437 113.542 1.00 91.44 91 VAL A C 1
ATOM 628 O O . VAL A 1 91 ? -38.674 21.160 112.569 1.00 91.44 91 VAL A O 1
ATOM 631 N N . ALA A 1 92 ? -37.307 20.016 113.932 1.00 91.56 92 ALA A N 1
ATOM 632 C CA . ALA A 1 92 ? -36.068 20.408 113.261 1.00 91.56 92 ALA A CA 1
ATOM 633 C C . ALA A 1 92 ? -36.006 19.899 111.811 1.00 91.56 92 ALA A C 1
ATOM 635 O O . ALA A 1 92 ? -35.800 20.691 110.901 1.00 91.56 92 ALA A O 1
ATOM 636 N N . THR A 1 93 ? -36.277 18.610 111.584 1.00 92.12 93 THR A N 1
ATOM 637 C CA . THR A 1 93 ? -36.225 18.002 110.238 1.00 92.12 93 THR A CA 1
ATOM 638 C C . THR A 1 93 ? -37.281 18.574 109.296 1.00 92.12 93 THR A C 1
ATOM 640 O O . THR A 1 93 ? -36.989 18.875 108.140 1.00 92.12 93 THR A O 1
ATOM 643 N N . VAL A 1 94 ? -38.496 18.798 109.800 1.00 92.94 94 VAL A N 1
ATOM 644 C CA . VAL A 1 94 ? -39.588 19.399 109.027 1.00 92.94 94 VAL A CA 1
ATOM 645 C C . VAL A 1 94 ? -39.310 20.873 108.740 1.00 92.94 94 VAL A C 1
ATOM 647 O O . VAL A 1 94 ? -39.542 21.331 107.626 1.00 92.94 94 VAL A O 1
ATOM 650 N N . ARG A 1 95 ? -38.766 21.619 109.709 1.00 94.38 95 ARG A N 1
ATOM 651 C CA . ARG A 1 95 ? -38.373 23.023 109.531 1.00 94.38 95 ARG A CA 1
ATOM 652 C C . ARG A 1 95 ? -37.295 23.169 108.463 1.00 94.38 95 ARG A C 1
ATOM 654 O O . ARG A 1 95 ? -37.439 24.012 107.581 1.00 94.38 95 ARG A O 1
ATOM 661 N N . ASP A 1 96 ? -36.249 22.353 108.554 1.00 90.12 96 ASP A N 1
ATOM 662 C CA . ASP A 1 96 ? -35.101 22.410 107.653 1.00 90.12 96 ASP A CA 1
ATOM 663 C C . ASP A 1 96 ? -35.513 22.019 106.220 1.00 90.12 96 ASP A C 1
ATOM 665 O O . ASP A 1 96 ? -35.067 22.646 105.264 1.00 90.12 96 ASP A O 1
ATOM 669 N N . ARG A 1 97 ? -36.444 21.063 106.059 1.00 90.50 97 ARG A N 1
ATOM 670 C CA . ARG A 1 97 ? -36.952 20.634 104.743 1.00 90.50 97 ARG A CA 1
ATOM 671 C C . ARG A 1 97 ? -38.044 21.539 104.157 1.00 90.50 97 ARG A C 1
ATOM 673 O O . ARG A 1 97 ? -38.112 21.690 102.944 1.00 90.50 97 ARG A O 1
ATOM 680 N N . ALA A 1 98 ? -38.885 22.156 104.989 1.00 89.50 98 ALA A N 1
ATOM 681 C CA . ALA A 1 98 ? -39.954 23.065 104.550 1.00 89.50 98 ALA A CA 1
ATOM 682 C C . ALA A 1 98 ? -39.517 24.542 104.442 1.00 89.50 98 ALA A C 1
ATOM 684 O O . ALA A 1 98 ? -40.292 25.377 103.957 1.00 89.50 98 ALA A O 1
ATOM 685 N N . GLY A 1 99 ? -38.319 24.884 104.936 1.00 89.81 99 GLY A N 1
ATOM 686 C CA . GLY A 1 99 ? -37.752 26.235 104.897 1.00 89.81 99 GLY A CA 1
ATOM 687 C C . GLY A 1 99 ? -38.580 27.273 105.662 1.00 89.81 99 GLY A C 1
ATOM 688 O O . GLY A 1 99 ? -38.813 28.373 105.163 1.00 89.81 99 GLY A O 1
ATOM 689 N N . CYS A 1 100 ? -39.101 26.926 106.843 1.00 90.25 100 CYS A N 1
ATOM 690 C CA . CYS A 1 100 ? -39.975 27.806 107.632 1.00 90.25 100 CYS A CA 1
ATOM 691 C C . CYS A 1 100 ? -39.382 28.158 109.008 1.00 90.25 100 CYS A C 1
ATOM 693 O O . CYS A 1 100 ? -38.363 27.615 109.427 1.00 90.25 100 CYS A O 1
ATOM 695 N N . SER A 1 101 ? -39.994 29.108 109.722 1.00 89.50 101 SER A N 1
ATOM 696 C CA . SER A 1 101 ? -39.558 29.458 111.079 1.00 89.50 101 SER A CA 1
ATOM 697 C C . SER A 1 101 ? -39.927 28.351 112.076 1.00 89.50 101 SER A C 1
ATOM 699 O O . SER A 1 101 ? -40.895 27.618 111.886 1.00 89.50 101 SER A O 1
ATOM 701 N N . ASN A 1 102 ? -39.178 28.238 113.177 1.00 88.44 102 ASN A N 1
ATOM 702 C CA . ASN A 1 102 ? -39.417 27.209 114.198 1.00 88.44 102 ASN A CA 1
ATOM 703 C C . ASN A 1 102 ? -40.838 27.272 114.799 1.00 88.44 102 ASN A C 1
ATOM 705 O O . ASN A 1 102 ? -41.443 26.239 115.087 1.00 88.44 102 ASN A O 1
ATOM 709 N N . ALA A 1 103 ? -41.382 28.483 114.959 1.00 87.38 103 ALA A N 1
ATOM 710 C CA . ALA A 1 103 ? -42.738 28.693 115.464 1.00 87.38 103 ALA A CA 1
ATOM 711 C C . ALA A 1 103 ? -43.792 28.114 114.503 1.00 87.38 103 ALA A C 1
ATOM 713 O O . ALA A 1 103 ? -44.621 27.312 114.929 1.00 87.38 103 ALA A O 1
ATOM 714 N N . LEU A 1 104 ? -43.686 28.427 113.204 1.00 87.88 104 LEU A N 1
ATOM 715 C CA . LEU A 1 104 ? -44.588 27.907 112.170 1.00 87.88 104 LEU A CA 1
ATOM 716 C C . LEU A 1 104 ? -44.442 26.390 111.987 1.00 87.88 104 LEU A C 1
ATOM 718 O O . LEU A 1 104 ? -45.444 25.689 111.868 1.00 87.88 104 LEU A O 1
ATOM 722 N N . ALA A 1 105 ? -43.211 25.866 112.026 1.00 87.25 105 ALA A N 1
ATOM 723 C CA . ALA A 1 105 ? -42.953 24.429 111.971 1.00 87.25 105 ALA A CA 1
ATOM 724 C C . ALA A 1 105 ? -43.611 23.698 113.148 1.00 87.25 105 ALA A C 1
ATOM 726 O O . ALA A 1 105 ? -44.248 22.672 112.955 1.00 87.25 105 ALA A O 1
ATOM 727 N N . THR A 1 106 ? -43.496 24.232 114.367 1.00 89.00 106 THR A N 1
ATOM 728 C CA . THR A 1 106 ? -44.083 23.614 115.566 1.00 89.00 106 THR A CA 1
ATOM 729 C C . THR A 1 106 ? -45.611 23.637 115.525 1.00 89.00 106 THR A C 1
ATOM 731 O O . THR A 1 106 ? -46.247 22.622 115.819 1.00 89.00 106 THR A O 1
ATOM 734 N N . GLU A 1 107 ? -46.204 24.775 115.157 1.00 91.12 107 GLU A N 1
ATOM 735 C CA . GLU A 1 107 ? -47.656 24.952 115.073 1.00 91.12 107 GLU A CA 1
ATOM 736 C C . GLU A 1 107 ? -48.273 24.046 114.003 1.00 91.12 107 GLU A C 1
ATOM 738 O O . GLU A 1 107 ? -49.157 23.238 114.298 1.00 91.12 107 GLU A O 1
ATOM 743 N N . HIS A 1 108 ? -47.770 24.119 112.770 1.00 91.75 108 HIS A N 1
ATOM 744 C CA . HIS A 1 108 ? -48.313 23.341 111.665 1.00 91.75 108 HIS A CA 1
ATOM 745 C C . HIS A 1 108 ? -47.964 21.857 111.765 1.00 91.75 108 HIS A C 1
ATOM 747 O O . HIS A 1 108 ? -48.782 21.038 111.368 1.00 91.75 108 HIS A O 1
ATOM 753 N N . LEU A 1 109 ? -46.830 21.470 112.361 1.00 91.88 109 LEU A N 1
ATOM 754 C CA . LEU A 1 109 ? -46.552 20.054 112.612 1.00 91.88 109 LEU A CA 1
ATOM 755 C C . LEU A 1 109 ? -47.488 19.474 113.677 1.00 91.88 109 LEU A C 1
ATOM 757 O O . LEU A 1 109 ? -47.886 18.315 113.577 1.00 91.88 109 LEU A O 1
ATOM 761 N N . ARG A 1 110 ? -47.873 20.261 114.692 1.00 91.81 110 ARG A N 1
ATOM 762 C CA . ARG A 1 110 ? -48.905 19.843 115.652 1.00 91.81 110 ARG A CA 1
ATOM 763 C C . ARG A 1 110 ? -50.255 19.667 114.952 1.00 91.81 110 ARG A C 1
ATOM 765 O O . ARG A 1 110 ? -50.909 18.661 115.205 1.00 91.81 110 ARG A O 1
ATOM 772 N N . ALA A 1 111 ? -50.631 20.588 114.062 1.00 89.88 111 ALA A N 1
ATOM 773 C CA . ALA A 1 111 ? -51.839 20.461 113.245 1.00 89.88 111 ALA A CA 1
ATOM 774 C C . ALA A 1 111 ? -51.781 19.235 112.316 1.00 89.88 111 ALA A C 1
ATOM 776 O O . ALA A 1 111 ? -52.721 18.458 112.303 1.00 89.88 111 ALA A O 1
ATOM 777 N N . TRP A 1 112 ? -50.660 18.988 111.631 1.00 93.69 112 TRP A N 1
ATOM 778 C CA . TRP A 1 112 ? -50.460 17.802 110.786 1.00 93.69 112 TRP A CA 1
ATOM 779 C C . TRP A 1 112 ? -50.569 16.501 111.583 1.00 93.69 112 TRP A C 1
ATOM 781 O O . TRP A 1 112 ? -51.226 15.563 111.149 1.00 93.69 112 TRP A O 1
ATOM 791 N N . ARG A 1 113 ? -49.977 16.437 112.785 1.00 92.19 113 ARG A N 1
ATOM 792 C CA . ARG A 1 113 ? -50.118 15.263 113.660 1.00 92.19 113 ARG A CA 1
ATOM 793 C C . ARG A 1 113 ? -51.558 15.065 114.116 1.00 92.19 113 ARG A C 1
ATOM 795 O O . ARG A 1 113 ? -51.979 13.923 114.228 1.00 92.19 113 ARG A O 1
ATOM 802 N N . ALA A 1 114 ? -52.291 16.145 114.384 1.00 89.25 114 ALA A N 1
ATOM 803 C CA . ALA A 1 114 ? -53.706 16.075 114.729 1.00 89.25 114 ALA A CA 1
ATOM 804 C C . ALA A 1 114 ? -54.556 15.620 113.531 1.00 89.25 114 ALA A C 1
ATOM 806 O O . ALA A 1 114 ? -55.372 14.724 113.700 1.00 89.25 114 ALA A O 1
ATOM 807 N N . ASP A 1 115 ? -54.306 16.154 112.332 1.00 87.88 115 ASP A N 1
ATOM 808 C CA . ASP A 1 115 ? -54.989 15.775 111.088 1.00 87.88 115 ASP A CA 1
ATOM 809 C C . ASP A 1 115 ? -54.696 14.307 110.734 1.00 87.88 115 ASP A C 1
ATOM 811 O O . ASP A 1 115 ? -55.611 13.554 110.419 1.00 87.88 115 ASP A O 1
ATOM 815 N N . ARG A 1 116 ? -53.444 13.851 110.879 1.00 87.12 116 ARG A N 1
ATOM 816 C CA . ARG A 1 116 ? -53.062 12.448 110.665 1.00 87.12 116 ARG A CA 1
ATOM 817 C C . ARG A 1 116 ? -53.615 11.525 111.746 1.00 87.12 116 ARG A C 1
ATOM 819 O O . ARG A 1 116 ? -54.036 10.426 111.429 1.00 87.12 116 ARG A O 1
ATOM 826 N N . ALA A 1 117 ? -53.628 11.945 113.010 1.00 85.12 117 ALA A N 1
ATOM 827 C CA . ALA A 1 117 ? -54.245 11.166 114.081 1.00 85.12 117 ALA A CA 1
ATOM 828 C C . ALA A 1 117 ? -55.767 11.082 113.906 1.00 85.12 117 ALA A C 1
ATOM 830 O O . ALA A 1 117 ? -56.341 10.041 114.189 1.00 85.12 117 ALA A O 1
ATOM 831 N N . ALA A 1 118 ? -56.414 12.138 113.407 1.00 83.31 118 ALA A N 1
ATOM 832 C CA . ALA A 1 118 ? -57.832 12.133 113.068 1.00 83.31 118 ALA A CA 1
ATOM 833 C C . ALA A 1 118 ? -58.121 11.267 111.834 1.00 83.31 118 ALA A C 1
ATOM 835 O O . ALA A 1 118 ? -59.095 10.526 111.844 1.00 83.31 118 ALA A O 1
ATOM 836 N N . ALA A 1 119 ? -57.267 11.312 110.807 1.00 82.06 119 ALA A N 1
ATOM 837 C CA . ALA A 1 119 ? -57.361 10.443 109.636 1.00 82.06 119 ALA A CA 1
ATOM 838 C C . ALA A 1 119 ? -57.124 8.972 110.004 1.00 82.06 119 ALA A C 1
ATOM 840 O O . ALA A 1 119 ? -57.907 8.122 109.606 1.00 82.06 119 ALA A O 1
ATOM 841 N N . GLN A 1 120 ? -56.119 8.686 110.835 1.00 81.75 120 GLN A N 1
ATOM 842 C CA . GLN A 1 120 ? -55.861 7.346 111.359 1.00 81.75 120 GLN A CA 1
ATOM 843 C C . GLN A 1 120 ? -57.012 6.881 112.248 1.00 81.75 120 GLN A C 1
ATOM 845 O O . GLN A 1 120 ? -57.474 5.770 112.090 1.00 81.75 120 GLN A O 1
ATOM 850 N N . ALA A 1 121 ? -57.545 7.730 113.129 1.00 78.00 121 ALA A N 1
ATOM 851 C CA . ALA A 1 121 ? -58.715 7.383 113.931 1.00 78.00 121 ALA A CA 1
ATOM 852 C C . ALA A 1 121 ? -59.968 7.172 113.066 1.00 78.00 121 ALA A C 1
ATOM 854 O O . ALA A 1 121 ? -60.810 6.354 113.419 1.00 78.00 121 ALA A O 1
ATOM 855 N N . ALA A 1 122 ? -60.113 7.885 111.944 1.00 77.06 122 ALA A N 1
ATOM 856 C CA . ALA A 1 122 ? -61.171 7.656 110.960 1.00 77.06 122 ALA A CA 1
ATOM 857 C C . ALA A 1 122 ? -60.977 6.326 110.204 1.00 77.06 122 ALA A C 1
ATOM 859 O O . ALA A 1 122 ? -61.940 5.605 109.959 1.00 77.06 122 ALA A O 1
ATOM 860 N N . GLU A 1 123 ? -59.734 5.973 109.885 1.00 76.94 123 GLU A N 1
ATOM 861 C CA . GLU A 1 123 ? -59.361 4.693 109.278 1.00 76.94 123 GLU A CA 1
ATOM 862 C C . GLU A 1 123 ? -59.571 3.531 110.265 1.00 76.94 123 GLU A C 1
ATOM 864 O O . GLU A 1 123 ? -60.266 2.576 109.942 1.00 76.94 123 GLU A O 1
ATOM 869 N N . ASP A 1 124 ? -59.124 3.675 111.512 1.00 76.69 124 ASP A N 1
ATOM 870 C CA . ASP A 1 124 ? -59.300 2.715 112.608 1.00 76.69 124 ASP A CA 1
ATOM 871 C C . ASP A 1 124 ? -60.773 2.599 113.060 1.00 76.69 124 ASP A C 1
ATOM 873 O O . ASP A 1 124 ? -61.171 1.589 113.638 1.00 76.69 124 ASP A O 1
ATOM 877 N N . SER A 1 125 ? -61.598 3.630 112.824 1.00 71.69 125 SER A N 1
ATOM 878 C CA . SER A 1 125 ? -63.053 3.598 113.071 1.00 71.69 125 SER A CA 1
ATOM 879 C C . SER A 1 125 ? -63.865 3.144 111.861 1.00 71.69 125 SER A C 1
ATOM 881 O O . SER A 1 125 ? -65.091 3.023 111.958 1.00 71.69 125 SER A O 1
ATOM 883 N N . THR A 1 126 ? -63.201 2.834 110.743 1.00 70.44 126 THR A N 1
ATOM 884 C CA . THR A 1 126 ? -63.826 2.089 109.655 1.00 70.44 126 THR A CA 1
ATOM 885 C C . THR A 1 126 ? -64.051 0.665 110.166 1.00 70.44 126 THR A C 1
ATOM 887 O O . THR A 1 126 ? -63.086 -0.016 110.503 1.00 70.44 126 THR A O 1
ATOM 890 N N . PRO A 1 127 ? -65.308 0.202 110.290 1.00 73.88 127 PRO A N 1
ATOM 891 C CA . PRO A 1 127 ? -65.568 -1.134 110.795 1.00 73.88 127 PRO A CA 1
ATOM 892 C C . PRO A 1 127 ? -64.903 -2.157 109.877 1.00 73.88 127 PRO A C 1
ATOM 894 O O . PRO A 1 127 ? -65.084 -2.087 108.656 1.00 73.88 127 PRO A O 1
ATOM 897 N N . ASP A 1 128 ? -64.186 -3.115 110.466 1.00 73.31 128 ASP A N 1
ATOM 898 C CA . ASP A 1 128 ? -63.648 -4.251 109.725 1.00 73.31 128 ASP A CA 1
ATOM 899 C C . ASP A 1 128 ? -64.756 -4.877 108.876 1.00 73.31 128 ASP A C 1
ATOM 901 O O . ASP A 1 128 ? -65.874 -5.136 109.345 1.00 73.31 128 ASP A O 1
ATOM 905 N N . LEU A 1 129 ? -64.447 -5.115 107.601 1.00 76.94 129 LEU A N 1
ATOM 906 C CA . LEU A 1 129 ? -65.363 -5.807 106.708 1.00 76.94 129 LEU A CA 1
ATOM 907 C C . LEU A 1 129 ? -65.724 -7.156 107.341 1.00 76.94 129 LEU A C 1
ATOM 909 O O . LEU A 1 129 ? -64.822 -7.904 107.734 1.00 76.94 129 LEU A O 1
ATOM 913 N N . PRO A 1 130 ? -67.019 -7.519 107.410 1.00 87.62 130 PRO A N 1
ATOM 914 C CA . PRO A 1 130 ? -67.409 -8.839 107.872 1.00 87.62 130 PRO A CA 1
ATOM 915 C C . PRO A 1 130 ? -66.601 -9.907 107.116 1.00 87.62 130 PRO A C 1
ATOM 917 O O . PRO A 1 130 ? -66.481 -9.796 105.892 1.00 87.62 130 PRO A O 1
ATOM 920 N N . PRO A 1 131 ? -66.074 -10.954 107.780 1.00 81.44 131 PRO A N 1
ATOM 921 C CA . PRO A 1 131 ? -65.140 -11.904 107.164 1.00 81.44 131 PRO A CA 1
ATOM 922 C C . PRO A 1 131 ? -65.646 -12.517 105.851 1.00 81.44 131 PRO A C 1
ATOM 924 O O . PRO A 1 131 ? -64.872 -12.777 104.934 1.00 81.44 131 PRO A O 1
ATOM 927 N N . ALA A 1 132 ? -66.965 -12.696 105.730 1.00 82.88 132 ALA A N 1
ATOM 928 C CA . ALA A 1 132 ? -67.610 -13.170 104.509 1.00 82.88 132 ALA A CA 1
ATOM 929 C C . ALA A 1 132 ? -67.477 -12.189 103.325 1.00 82.88 132 ALA A C 1
ATOM 931 O O . ALA A 1 132 ? -67.298 -12.621 102.188 1.00 82.88 132 ALA A O 1
ATOM 932 N N . VAL A 1 133 ? -67.543 -10.878 103.579 1.00 87.94 133 VAL A N 1
ATOM 933 C CA . VAL A 1 133 ? -67.372 -9.834 102.557 1.00 87.94 133 VAL A CA 1
ATOM 934 C C . VAL A 1 133 ? -65.903 -9.715 102.164 1.00 87.94 133 VAL A C 1
ATOM 936 O O . VAL A 1 133 ? -65.613 -9.679 100.973 1.00 87.94 133 VAL A O 1
ATOM 939 N N . ALA A 1 134 ? -64.977 -9.742 103.128 1.00 87.62 134 ALA A N 1
ATOM 940 C CA . ALA A 1 134 ? -63.539 -9.735 102.849 1.00 87.62 134 ALA A CA 1
ATOM 941 C C . ALA A 1 134 ? -63.130 -10.920 101.954 1.00 87.62 134 ALA A C 1
ATOM 943 O O . ALA A 1 134 ? -62.515 -10.721 100.909 1.00 87.62 134 ALA A O 1
ATOM 944 N N . GLN A 1 135 ? -63.586 -12.138 102.276 1.00 89.00 135 GLN A N 1
ATOM 945 C CA . GLN A 1 135 ? -63.345 -13.323 101.442 1.00 89.00 135 GLN A CA 1
ATOM 946 C C . GLN A 1 135 ? -63.953 -13.200 100.038 1.00 89.00 135 GLN A C 1
ATOM 948 O O . GLN A 1 135 ? -63.369 -13.677 99.063 1.00 89.00 135 GLN A O 1
ATOM 953 N N . LEU A 1 136 ? -65.133 -12.585 99.907 1.00 92.56 136 LEU A N 1
ATOM 954 C CA . LEU A 1 136 ? -65.755 -12.362 98.603 1.00 92.56 136 LEU A CA 1
ATOM 955 C C . LEU A 1 136 ? -64.954 -11.352 97.768 1.00 92.56 136 LEU A C 1
ATOM 957 O O . LEU A 1 136 ? -64.722 -11.601 96.585 1.00 92.56 136 LEU A O 1
ATOM 961 N N . VAL A 1 137 ? -64.488 -10.261 98.384 1.00 93.56 137 VAL A N 1
ATOM 962 C CA . VAL A 1 137 ? -63.636 -9.250 97.741 1.00 93.56 137 VAL A CA 1
ATOM 963 C C . VAL A 1 137 ? -62.304 -9.860 97.316 1.00 93.56 137 VAL A C 1
ATOM 965 O O . VAL A 1 137 ? -61.938 -9.731 96.152 1.00 93.56 137 VAL A O 1
ATOM 968 N N . GLU A 1 138 ? -61.616 -10.593 98.192 1.00 93.88 138 GLU A N 1
ATOM 969 C CA . GLU A 1 138 ? -60.362 -11.278 97.854 1.00 93.88 138 GLU A CA 1
ATOM 970 C C . GLU A 1 138 ? -60.541 -12.234 96.672 1.00 93.88 138 GLU A C 1
ATOM 972 O O . GLU A 1 138 ? -59.748 -12.225 95.730 1.00 93.88 138 GLU A O 1
ATOM 977 N N . ARG A 1 139 ? -61.621 -13.028 96.667 1.00 93.50 139 ARG A N 1
ATOM 978 C CA . ARG A 1 139 ? -61.930 -13.938 95.556 1.00 93.50 139 ARG A CA 1
ATOM 979 C C . ARG A 1 139 ? -62.235 -13.193 94.260 1.00 93.50 139 ARG A C 1
ATOM 981 O O . ARG A 1 139 ? -61.794 -13.647 93.204 1.00 93.50 139 ARG A O 1
ATOM 988 N N . ALA A 1 140 ? -62.975 -12.087 94.323 1.00 94.06 140 ALA A N 1
ATOM 989 C CA . ALA A 1 140 ? -63.301 -11.267 93.159 1.00 94.06 140 ALA A CA 1
ATOM 990 C C . ALA A 1 140 ? -62.053 -10.579 92.588 1.00 94.06 140 ALA A C 1
ATOM 992 O O . ALA A 1 140 ? -61.811 -10.665 91.386 1.00 94.06 140 ALA A O 1
ATOM 993 N N . VAL A 1 141 ? -61.213 -9.986 93.440 1.00 96.19 141 VAL A N 1
ATOM 994 C CA . VAL A 1 141 ? -59.937 -9.372 93.044 1.00 96.19 141 VAL A CA 1
ATOM 995 C C . VAL A 1 141 ? -58.990 -10.425 92.473 1.00 96.19 141 VAL A C 1
ATOM 997 O O . VAL A 1 141 ? -58.410 -10.205 91.416 1.00 96.19 141 VAL A O 1
ATOM 1000 N N . ALA A 1 142 ? -58.877 -11.603 93.090 1.00 94.81 142 ALA A N 1
ATOM 1001 C CA . ALA A 1 142 ? -58.061 -12.694 92.560 1.00 94.81 142 ALA A CA 1
ATOM 1002 C C . ALA A 1 142 ? -58.596 -13.242 91.224 1.00 94.81 142 ALA A C 1
ATOM 1004 O O . ALA A 1 142 ? -57.817 -13.676 90.373 1.00 94.81 142 ALA A O 1
ATOM 1005 N N . ALA A 1 143 ? -59.917 -13.256 91.015 1.00 95.06 143 ALA A N 1
ATOM 1006 C CA . ALA A 1 143 ? -60.514 -13.612 89.730 1.00 95.06 143 ALA A CA 1
ATOM 1007 C C . ALA A 1 143 ? -60.202 -12.557 88.659 1.00 95.06 143 ALA A C 1
ATOM 1009 O O . ALA A 1 143 ? -59.662 -12.919 87.617 1.00 95.06 143 ALA A O 1
ATOM 1010 N N . LEU A 1 144 ? -60.435 -11.275 88.956 1.00 96.88 144 LEU A N 1
ATOM 1011 C CA . LEU A 1 144 ? -60.155 -10.159 88.052 1.00 96.88 144 LEU A CA 1
ATOM 1012 C C . LEU A 1 144 ? -58.664 -10.056 87.721 1.00 96.88 144 LEU A C 1
ATOM 1014 O O . LEU A 1 144 ? -58.304 -9.854 86.568 1.00 96.88 144 LEU A O 1
ATOM 1018 N N . TRP A 1 145 ? -57.784 -10.273 88.700 1.00 96.69 145 TRP A N 1
ATOM 1019 C CA . TRP A 1 145 ? -56.342 -10.329 88.479 1.00 96.69 145 TRP A CA 1
ATOM 1020 C C . TRP A 1 145 ? -55.950 -11.494 87.567 1.00 96.69 145 TRP A C 1
ATOM 1022 O O . TRP A 1 145 ? -55.186 -11.303 86.624 1.00 96.69 145 TRP A O 1
ATOM 1032 N N . ARG A 1 146 ? -56.490 -12.701 87.792 1.00 97.56 146 ARG A N 1
ATOM 1033 C CA . ARG A 1 146 ? -56.240 -13.851 86.904 1.00 97.56 146 ARG A CA 1
ATOM 1034 C C . ARG A 1 146 ? -56.731 -13.589 85.484 1.00 97.56 146 ARG A C 1
ATOM 1036 O O . ARG A 1 146 ? -56.022 -13.933 84.543 1.00 97.56 146 ARG A O 1
ATOM 1043 N N . GLU A 1 147 ? -57.900 -12.978 85.332 1.00 97.06 147 GLU A N 1
ATOM 1044 C CA . GLU A 1 147 ? -58.456 -12.611 84.030 1.00 97.06 147 GLU A CA 1
ATOM 1045 C C . GLU A 1 147 ? -57.611 -11.535 83.339 1.00 97.06 147 GLU A C 1
ATOM 1047 O O . GLU A 1 147 ? -57.234 -11.716 82.184 1.00 97.06 147 GLU A O 1
ATOM 1052 N N . ALA A 1 148 ? -57.201 -10.487 84.057 1.00 96.81 148 ALA A N 1
ATOM 1053 C CA . ALA A 1 148 ? -56.310 -9.448 83.547 1.00 96.81 148 ALA A CA 1
ATOM 1054 C C . ALA A 1 148 ? -54.950 -10.017 83.113 1.00 96.81 148 ALA A C 1
ATOM 1056 O O . ALA A 1 148 ? -54.472 -9.708 82.024 1.00 96.81 148 ALA A O 1
ATOM 1057 N N . VAL A 1 149 ? -54.347 -10.902 83.915 1.00 97.94 149 VAL A N 1
ATOM 1058 C CA . VAL A 1 149 ? -53.090 -11.584 83.565 1.00 97.94 149 VAL A CA 1
ATOM 1059 C C . VAL A 1 149 ? -53.281 -12.508 82.360 1.00 97.94 149 VAL A C 1
ATOM 1061 O O . VAL A 1 149 ? -52.422 -12.547 81.482 1.00 97.94 149 VAL A O 1
ATOM 1064 N N . SER A 1 150 ? -54.396 -13.238 82.285 1.00 97.56 150 SER A N 1
ATOM 1065 C CA . SER A 1 150 ? -54.716 -14.092 81.135 1.00 97.56 150 SER A CA 1
ATOM 1066 C C . SER A 1 150 ? -54.904 -13.271 79.856 1.00 97.56 150 SER A C 1
ATOM 1068 O O . SER A 1 150 ? -54.366 -13.630 78.807 1.00 97.56 150 SER A O 1
ATOM 1070 N N . GLY A 1 151 ? -55.616 -12.144 79.939 1.00 97.69 151 GLY A N 1
ATOM 1071 C CA . GLY A 1 151 ? -55.801 -11.205 78.835 1.00 97.69 151 GLY A CA 1
ATOM 1072 C C . GLY A 1 151 ? -54.482 -10.575 78.389 1.00 97.69 151 GLY A C 1
ATOM 1073 O O . GLY A 1 151 ? -54.173 -10.586 77.201 1.00 97.69 151 GLY A O 1
ATOM 1074 N N . ALA A 1 152 ? -53.655 -10.120 79.335 1.00 97.06 152 ALA A N 1
ATOM 1075 C CA . ALA A 1 152 ? -52.332 -9.565 79.054 1.00 97.06 152 ALA A CA 1
ATOM 1076 C C . ALA A 1 152 ? -51.405 -10.585 78.375 1.00 97.06 152 ALA A C 1
ATOM 1078 O O . ALA A 1 152 ? -50.721 -10.237 77.417 1.00 97.06 152 ALA A O 1
ATOM 1079 N N . ARG A 1 153 ? -51.416 -11.853 78.814 1.00 97.81 153 ARG A N 1
ATOM 1080 C CA . ARG A 1 153 ? -50.670 -12.939 78.152 1.00 97.81 153 ARG A CA 1
ATOM 1081 C C . ARG A 1 153 ? -51.168 -13.188 76.734 1.00 97.81 153 ARG A C 1
ATOM 1083 O O . ARG A 1 153 ? -50.362 -13.247 75.821 1.00 97.81 153 ARG A O 1
ATOM 1090 N N . THR A 1 154 ? -52.485 -13.249 76.544 1.00 97.94 154 THR A N 1
ATOM 1091 C CA . THR A 1 154 ? -53.086 -13.461 75.217 1.00 97.94 154 THR A CA 1
ATOM 1092 C C . THR A 1 154 ? -52.717 -12.336 74.245 1.00 97.94 154 THR A C 1
ATOM 1094 O O . THR A 1 154 ? -52.357 -12.602 73.101 1.00 97.94 154 THR A O 1
ATOM 1097 N N . LEU A 1 155 ? -52.765 -11.078 74.699 1.00 97.81 155 LEU A N 1
ATOM 1098 C CA . LEU A 1 155 ? -52.343 -9.922 73.902 1.00 97.81 155 LEU A CA 1
ATOM 1099 C C . LEU A 1 155 ? -50.842 -9.959 73.603 1.00 97.81 155 LEU A C 1
ATOM 1101 O O . LEU A 1 155 ? -50.452 -9.766 72.455 1.00 97.81 155 LEU A O 1
ATOM 1105 N N . HIS A 1 156 ? -50.013 -10.266 74.604 1.00 96.94 156 HIS A N 1
ATOM 1106 C CA . HIS A 1 156 ? -48.569 -10.391 74.423 1.00 96.94 156 HIS A CA 1
ATOM 1107 C C . HIS A 1 156 ? -48.208 -11.484 73.411 1.00 96.94 156 HIS A C 1
ATOM 1109 O O . HIS A 1 156 ? -47.403 -11.243 72.517 1.00 96.94 156 HIS A O 1
ATOM 1115 N N . ASP A 1 157 ? -48.832 -12.659 73.502 1.00 97.50 157 ASP A N 1
ATOM 1116 C CA . ASP A 1 157 ? -48.606 -13.763 72.569 1.00 97.50 157 ASP A CA 1
ATOM 1117 C C . ASP A 1 157 ? -49.039 -13.387 71.143 1.00 97.50 157 ASP A C 1
ATOM 1119 O O . ASP A 1 157 ? -48.338 -13.702 70.178 1.00 97.50 157 ASP A O 1
ATOM 1123 N N . ALA A 1 158 ? -50.153 -12.660 70.995 1.00 97.88 158 ALA A N 1
ATOM 1124 C CA . ALA A 1 158 ? -50.609 -12.144 69.705 1.00 97.88 158 ALA A CA 1
ATOM 1125 C C . ALA A 1 158 ? -49.647 -11.092 69.121 1.00 97.88 158 ALA A C 1
ATOM 1127 O O . ALA A 1 158 ? -49.340 -11.133 67.929 1.00 97.88 158 ALA A O 1
ATOM 1128 N N . ASP A 1 159 ? -49.134 -10.172 69.940 1.00 97.00 159 ASP A N 1
ATOM 1129 C CA . ASP A 1 159 ? -48.131 -9.182 69.531 1.00 97.00 159 ASP A CA 1
ATOM 1130 C C . ASP A 1 159 ? -46.823 -9.843 69.117 1.00 97.00 159 ASP A C 1
ATOM 1132 O O . ASP A 1 159 ? -46.246 -9.503 68.084 1.00 97.00 159 ASP A O 1
ATOM 1136 N N . LEU A 1 160 ? -46.383 -10.836 69.883 1.00 97.75 160 LEU A N 1
ATOM 1137 C CA . LEU A 1 160 ? -45.169 -11.583 69.611 1.00 97.75 160 LEU A CA 1
ATOM 1138 C C . LEU A 1 160 ? -45.308 -12.406 68.322 1.00 97.75 160 LEU A C 1
ATOM 1140 O O . LEU A 1 160 ? -44.382 -12.436 67.510 1.00 97.75 160 LEU A O 1
ATOM 1144 N N . ALA A 1 161 ? -46.474 -13.011 68.079 1.00 97.75 161 ALA A N 1
ATOM 1145 C CA . ALA A 1 161 ? -46.782 -13.676 66.816 1.00 97.75 161 ALA A CA 1
ATOM 1146 C C . ALA A 1 161 ? -46.776 -12.694 65.630 1.00 97.75 161 ALA A C 1
ATOM 1148 O O . ALA A 1 161 ? -46.174 -12.996 64.598 1.00 97.75 161 ALA A O 1
ATOM 1149 N N . ARG A 1 162 ? -47.370 -11.499 65.782 1.00 98.06 162 ARG A N 1
ATOM 1150 C CA . ARG A 1 162 ? -47.335 -10.439 64.755 1.00 98.06 162 ARG A CA 1
ATOM 1151 C C . ARG A 1 162 ? -45.914 -9.955 64.471 1.00 98.06 162 ARG A C 1
ATOM 1153 O O . ARG A 1 162 ? -45.546 -9.817 63.308 1.00 98.06 162 ARG A O 1
ATOM 1160 N N . ALA A 1 163 ? -45.106 -9.740 65.507 1.00 97.06 163 ALA A N 1
ATOM 1161 C CA . ALA A 1 163 ? -43.719 -9.311 65.368 1.00 97.06 163 ALA A CA 1
ATOM 1162 C C . ALA A 1 163 ? -42.856 -10.370 64.666 1.00 97.06 163 ALA A C 1
ATOM 1164 O O . ALA A 1 163 ? -42.068 -10.029 63.786 1.00 97.06 163 ALA A O 1
ATOM 1165 N N . ARG A 1 164 ? -43.039 -11.657 65.000 1.00 98.19 164 ARG A N 1
ATOM 1166 C CA . ARG A 1 164 ? -42.375 -12.772 64.303 1.00 98.19 164 ARG A CA 1
ATOM 1167 C C . ARG A 1 164 ? -42.766 -12.821 62.828 1.00 98.19 164 ARG A C 1
ATOM 1169 O O . ARG A 1 164 ? -41.883 -12.834 61.983 1.00 98.19 164 ARG A O 1
ATOM 1176 N N . ALA A 1 165 ? -44.063 -12.752 62.523 1.00 98.19 165 ALA A N 1
ATOM 1177 C CA . ALA A 1 165 ? -44.541 -12.744 61.142 1.00 98.19 165 ALA A CA 1
ATOM 1178 C C . ALA A 1 165 ? -43.987 -11.555 60.337 1.00 98.19 165 ALA A C 1
ATOM 1180 O O . ALA A 1 165 ? -43.585 -11.728 59.191 1.00 98.19 165 ALA A O 1
ATOM 1181 N N . ALA A 1 166 ? -43.912 -10.361 60.936 1.00 97.88 166 ALA A N 1
ATOM 1182 C CA . ALA A 1 166 ? -43.321 -9.188 60.291 1.00 97.88 166 ALA A CA 1
ATOM 1183 C C . ALA A 1 166 ? -41.807 -9.345 60.055 1.00 97.88 166 ALA A C 1
ATOM 1185 O O . ALA A 1 166 ? -41.304 -8.979 58.992 1.00 97.88 166 ALA A O 1
ATOM 1186 N N . ALA A 1 167 ? -41.079 -9.911 61.022 1.00 97.38 167 ALA A N 1
ATOM 1187 C CA . ALA A 1 167 ? -39.652 -10.195 60.882 1.00 97.38 167 ALA A CA 1
ATOM 1188 C C . ALA A 1 167 ? -39.372 -11.243 59.794 1.00 97.38 167 ALA A C 1
ATOM 1190 O O . ALA A 1 167 ? -38.438 -11.073 59.012 1.00 97.38 167 ALA A O 1
ATOM 1191 N N . ASP A 1 168 ? -40.188 -12.294 59.714 1.00 97.81 168 ASP A N 1
ATOM 1192 C CA . ASP A 1 168 ? -40.068 -13.328 58.685 1.00 97.81 168 ASP A CA 1
ATOM 1193 C C . ASP A 1 168 ? -40.420 -12.782 57.293 1.00 97.81 168 ASP A C 1
ATOM 1195 O O . ASP A 1 168 ? -39.701 -13.068 56.337 1.00 97.81 168 ASP A O 1
ATOM 1199 N N . ALA A 1 169 ? -41.442 -11.924 57.180 1.00 97.88 169 ALA A N 1
ATOM 1200 C CA . ALA A 1 169 ? -41.764 -11.222 55.935 1.00 97.88 169 ALA A CA 1
ATOM 1201 C C . ALA A 1 169 ? -40.610 -10.313 55.477 1.00 97.88 169 ALA A C 1
ATOM 1203 O O . ALA A 1 169 ? -40.199 -10.364 54.324 1.00 97.88 169 ALA A O 1
ATOM 1204 N N . THR A 1 170 ? -40.019 -9.549 56.404 1.00 97.00 170 THR A N 1
ATOM 1205 C CA . THR A 1 170 ? -38.872 -8.677 56.099 1.00 97.00 170 THR A CA 1
ATOM 1206 C C . THR A 1 170 ? -37.662 -9.505 55.666 1.00 97.00 170 THR A C 1
ATOM 1208 O O . THR A 1 170 ? -36.958 -9.123 54.737 1.00 97.00 170 THR A O 1
ATOM 1211 N N . ARG A 1 171 ? -37.425 -10.659 56.306 1.00 98.19 171 ARG A N 1
ATOM 1212 C CA . ARG A 1 171 ? -36.349 -11.575 55.914 1.00 98.19 171 ARG A CA 1
ATOM 1213 C C . ARG A 1 171 ? -36.564 -12.098 54.492 1.00 98.19 171 ARG A C 1
ATOM 1215 O O . ARG A 1 171 ? -35.635 -12.023 53.693 1.00 98.19 171 ARG A O 1
ATOM 1222 N N . ALA A 1 172 ? -37.776 -12.540 54.162 1.00 97.88 172 ALA A N 1
ATOM 1223 C CA . ALA A 1 172 ? -38.116 -12.998 52.817 1.00 97.88 172 ALA A CA 1
ATOM 1224 C C . ALA A 1 172 ? -37.910 -11.896 51.759 1.00 97.88 172 ALA A C 1
ATOM 1226 O O . ALA A 1 172 ? -37.298 -12.152 50.723 1.00 97.88 172 ALA A O 1
ATOM 1227 N N . ASP A 1 173 ? -38.321 -10.656 52.045 1.00 97.56 173 ASP A N 1
ATOM 1228 C CA . ASP A 1 173 ? -38.091 -9.517 51.147 1.00 97.56 173 ASP A CA 1
ATOM 1229 C C . ASP A 1 173 ? -36.591 -9.230 50.969 1.00 97.56 173 ASP A C 1
ATOM 1231 O O . ASP A 1 173 ? -36.127 -8.988 49.853 1.00 97.56 173 ASP A O 1
ATOM 1235 N N . THR A 1 174 ? -35.796 -9.293 52.046 1.00 96.75 174 THR A N 1
ATOM 1236 C CA . THR A 1 174 ? -34.338 -9.105 51.946 1.00 96.75 174 THR A CA 1
ATOM 1237 C C . THR A 1 174 ? -33.648 -10.216 51.161 1.00 96.75 174 THR A C 1
ATOM 1239 O O . THR A 1 174 ? -32.694 -9.935 50.439 1.00 96.75 174 THR A O 1
ATOM 1242 N N . GLU A 1 175 ? -34.122 -11.459 51.269 1.00 98.12 175 GLU A N 1
ATOM 1243 C CA . GLU A 1 175 ? -33.608 -12.592 50.496 1.00 98.12 175 GLU A CA 1
ATOM 1244 C C . GLU A 1 175 ? -33.938 -12.439 49.004 1.00 98.12 175 GLU A C 1
ATOM 1246 O O . GLU A 1 175 ? -33.069 -12.671 48.163 1.00 98.12 175 GLU A O 1
ATOM 1251 N N . LEU A 1 176 ? -35.145 -11.965 48.667 1.00 98.19 176 LEU A N 1
ATOM 1252 C CA . LEU A 1 176 ? -35.541 -11.676 47.286 1.00 98.19 176 LEU A CA 1
ATOM 1253 C C . LEU A 1 176 ? -34.711 -10.534 46.683 1.00 98.19 176 LEU A C 1
ATOM 1255 O O . LEU A 1 176 ? -34.156 -10.686 45.598 1.00 98.19 176 LEU A O 1
ATOM 1259 N N . LEU A 1 177 ? -34.534 -9.431 47.416 1.00 97.88 177 LEU A N 1
ATOM 1260 C CA . LEU A 1 177 ? -33.686 -8.318 46.974 1.00 97.88 177 LEU A CA 1
ATOM 1261 C C . LEU A 1 177 ? -32.214 -8.725 46.821 1.00 97.88 177 LEU A C 1
ATOM 1263 O O . LEU A 1 177 ? -31.528 -8.222 45.930 1.00 97.88 177 LEU A O 1
ATOM 1267 N N . ALA A 1 178 ? -31.712 -9.620 47.677 1.00 97.94 178 ALA A N 1
ATOM 1268 C CA . ALA A 1 178 ? -30.364 -10.162 47.540 1.00 97.94 178 ALA A CA 1
ATOM 1269 C C . ALA A 1 178 ? -30.228 -11.004 46.261 1.00 97.94 178 ALA A C 1
ATOM 1271 O O . ALA A 1 178 ? -29.261 -10.821 45.521 1.00 97.94 178 ALA A O 1
ATOM 1272 N N . ALA A 1 179 ? -31.215 -11.857 45.964 1.00 98.31 179 ALA A N 1
ATOM 1273 C CA . ALA A 1 179 ? -31.245 -12.654 44.740 1.00 98.31 179 ALA A CA 1
ATOM 1274 C C . ALA A 1 179 ? -31.318 -11.780 43.473 1.00 98.31 179 ALA A C 1
ATOM 1276 O O . ALA A 1 179 ? -30.554 -12.008 42.533 1.00 98.31 179 ALA A O 1
ATOM 1277 N N . ASP A 1 180 ? -32.159 -10.741 43.466 1.00 97.88 180 ASP A N 1
ATOM 1278 C CA . ASP A 1 180 ? -32.263 -9.784 42.355 1.00 97.88 180 ASP A CA 1
ATOM 1279 C C . ASP A 1 180 ? -30.944 -9.031 42.129 1.00 97.88 180 ASP A C 1
ATOM 1281 O O . ASP A 1 180 ? -30.493 -8.838 40.998 1.00 97.88 180 ASP A O 1
ATOM 1285 N N . LEU A 1 181 ? -30.286 -8.618 43.214 1.00 97.81 181 LEU A N 1
ATOM 1286 C CA . LEU A 1 181 ? -29.017 -7.905 43.146 1.00 97.81 181 LEU A CA 1
ATOM 1287 C C . LEU A 1 181 ? -27.878 -8.801 42.639 1.00 97.81 181 LEU A C 1
ATOM 1289 O O . LEU A 1 181 ? -27.006 -8.325 41.906 1.00 97.81 181 LEU A O 1
ATOM 1293 N N . ASP A 1 182 ? -27.887 -10.088 42.979 1.00 98.19 182 ASP A N 1
ATOM 1294 C CA . ASP A 1 182 ? -26.948 -11.060 42.422 1.00 98.19 182 ASP A CA 1
ATOM 1295 C C . ASP A 1 182 ? -27.236 -11.355 40.941 1.00 98.19 182 ASP A C 1
ATOM 1297 O O . ASP A 1 182 ? -26.294 -11.383 40.145 1.00 98.19 182 ASP A O 1
ATOM 1301 N N . ALA A 1 183 ? -28.504 -11.442 40.529 1.00 98.12 183 ALA A N 1
ATOM 1302 C CA . ALA A 1 183 ? -28.877 -11.561 39.117 1.00 98.12 183 ALA A CA 1
ATOM 1303 C C . ALA A 1 183 ? -28.384 -10.358 38.289 1.00 98.12 183 ALA A C 1
ATOM 1305 O O . ALA A 1 183 ? -27.694 -10.535 37.282 1.00 98.12 183 ALA A O 1
ATOM 1306 N N . LEU A 1 184 ? -28.620 -9.129 38.764 1.00 97.50 184 LEU A N 1
ATOM 1307 C CA . LEU A 1 184 ? -28.128 -7.904 38.119 1.00 97.50 184 LEU A CA 1
ATOM 1308 C C . LEU A 1 184 ? -26.594 -7.845 38.052 1.00 97.50 184 LEU A C 1
ATOM 1310 O O . LEU A 1 184 ? -26.025 -7.306 37.099 1.00 97.50 184 LEU A O 1
ATOM 1314 N N . ARG A 1 185 ? -25.891 -8.397 39.051 1.00 98.44 185 ARG A N 1
ATOM 1315 C CA . ARG A 1 185 ? -24.424 -8.501 39.025 1.00 98.44 185 ARG A CA 1
ATOM 1316 C C . ARG A 1 185 ? -23.946 -9.457 37.939 1.00 98.44 185 ARG A C 1
ATOM 1318 O O . ARG A 1 185 ? -22.969 -9.125 37.265 1.00 98.44 185 ARG A O 1
ATOM 1325 N N . GLU A 1 186 ? -24.599 -10.602 37.756 1.00 98.50 186 GLU A N 1
ATOM 1326 C CA . GLU A 1 186 ? -24.254 -11.526 36.670 1.00 98.50 186 GLU A CA 1
ATOM 1327 C C . GLU A 1 186 ? -24.541 -10.916 35.294 1.00 98.50 186 GLU A C 1
ATOM 1329 O O . GLU A 1 186 ? -23.675 -10.953 34.418 1.00 98.50 186 GLU A O 1
ATOM 1334 N N . GLU A 1 187 ? -25.688 -10.255 35.121 1.00 98.19 187 GLU A N 1
ATOM 1335 C CA . GLU A 1 187 ? -26.013 -9.524 33.889 1.00 98.19 187 GLU A CA 1
ATOM 1336 C C . GLU A 1 187 ? -24.976 -8.436 33.582 1.00 98.19 187 GLU A C 1
ATOM 1338 O O . GLU A 1 187 ? -24.487 -8.334 32.455 1.00 98.19 187 GLU A O 1
ATOM 1343 N N . ALA A 1 188 ? -24.558 -7.662 34.588 1.00 97.56 188 ALA A N 1
ATOM 1344 C CA . ALA A 1 188 ? -23.530 -6.639 34.420 1.00 97.56 188 ALA A CA 1
ATOM 1345 C C . ALA A 1 188 ? -22.161 -7.234 34.047 1.00 97.56 188 ALA A C 1
ATOM 1347 O O . ALA A 1 188 ? -21.427 -6.636 33.253 1.00 97.56 188 ALA A O 1
ATOM 1348 N N . ARG A 1 189 ? -21.792 -8.401 34.592 1.00 98.56 189 ARG A N 1
ATOM 1349 C CA . ARG A 1 189 ? -20.560 -9.110 34.201 1.00 98.56 189 ARG A CA 1
ATOM 1350 C C . ARG A 1 189 ? -20.644 -9.620 32.765 1.00 98.56 189 ARG A C 1
ATOM 1352 O O . ARG A 1 189 ? -19.681 -9.441 32.019 1.00 98.56 189 ARG A O 1
ATOM 1359 N N . ALA A 1 190 ? -21.782 -10.182 32.363 1.00 98.19 190 ALA A N 1
ATOM 1360 C CA . ALA A 1 190 ? -22.019 -10.632 30.994 1.00 98.19 190 ALA A CA 1
ATOM 1361 C C . ALA A 1 190 ? -21.994 -9.465 29.990 1.00 98.19 190 ALA A C 1
ATOM 1363 O O . ALA A 1 190 ? -21.360 -9.558 28.941 1.00 98.19 190 ALA A O 1
ATOM 1364 N N . ALA A 1 191 ? -22.606 -8.328 30.324 1.00 97.25 191 ALA A N 1
ATOM 1365 C CA . ALA A 1 191 ? -22.572 -7.135 29.480 1.00 97.25 191 ALA A CA 1
ATOM 1366 C C . ALA A 1 191 ? -21.146 -6.574 29.330 1.00 97.25 191 ALA A C 1
ATOM 1368 O O . ALA A 1 191 ? -20.749 -6.162 28.240 1.00 97.25 191 ALA A O 1
ATOM 1369 N N . ARG A 1 192 ? -20.344 -6.588 30.406 1.00 98.50 192 ARG A N 1
ATOM 1370 C CA . ARG A 1 192 ? -18.932 -6.171 30.354 1.00 98.50 192 ARG A CA 1
ATOM 1371 C C . ARG A 1 192 ? -18.097 -7.093 29.470 1.00 98.50 192 ARG A C 1
ATOM 1373 O O . ARG A 1 192 ? -17.371 -6.586 28.624 1.00 98.50 192 ARG A O 1
ATOM 1380 N N . SER A 1 193 ? -18.244 -8.413 29.600 1.00 98.19 193 SER A N 1
ATOM 1381 C CA . SER A 1 193 ? -17.502 -9.358 28.754 1.00 98.19 193 SER A CA 1
ATOM 1382 C C . SER A 1 193 ? -17.881 -9.232 27.274 1.00 98.19 193 SER A C 1
ATOM 1384 O O . SER A 1 193 ? -17.005 -9.270 26.411 1.00 98.19 193 SER A O 1
ATOM 1386 N N . GLN A 1 194 ? -19.161 -8.993 26.968 1.00 98.44 194 GLN A N 1
ATOM 1387 C CA . GLN A 1 194 ? -19.615 -8.692 25.607 1.00 98.44 194 GLN A CA 1
ATOM 1388 C C . GLN A 1 194 ? -19.029 -7.379 25.077 1.00 98.44 194 GLN A C 1
ATOM 1390 O O . GLN A 1 194 ? -18.588 -7.327 23.928 1.00 98.44 194 GLN A O 1
ATOM 1395 N N . ALA A 1 195 ? -18.987 -6.326 25.899 1.00 97.88 195 ALA A N 1
ATOM 1396 C CA . ALA A 1 195 ? -18.378 -5.055 25.520 1.00 97.88 195 ALA A CA 1
ATOM 1397 C C . ALA A 1 195 ? -16.870 -5.197 25.260 1.00 97.88 195 ALA A C 1
ATOM 1399 O O . ALA A 1 195 ? -16.366 -4.636 24.289 1.00 97.88 195 ALA A O 1
ATOM 1400 N N . ASP A 1 196 ? -16.155 -5.970 26.077 1.00 98.06 196 ASP A N 1
ATOM 1401 C CA . ASP A 1 196 ? -14.724 -6.229 25.893 1.00 98.06 196 ASP A CA 1
ATOM 1402 C C . ASP A 1 196 ? -14.451 -7.033 24.614 1.00 98.06 196 ASP A C 1
ATOM 1404 O O . ASP A 1 196 ? -13.553 -6.681 23.848 1.00 98.06 196 ASP A O 1
ATOM 1408 N N . LEU A 1 197 ? -15.279 -8.039 24.312 1.00 98.25 197 LEU A N 1
ATOM 1409 C CA . LEU A 1 197 ? -15.206 -8.778 23.049 1.00 98.25 197 LEU A CA 1
ATOM 1410 C C . LEU A 1 197 ? -15.482 -7.868 21.840 1.00 98.25 197 LEU A C 1
ATOM 1412 O O . LEU A 1 197 ? -14.768 -7.925 20.838 1.00 98.25 197 LEU A O 1
ATOM 1416 N N . ALA A 1 198 ? -16.488 -6.996 21.932 1.00 97.94 198 ALA A N 1
ATOM 1417 C CA . ALA A 1 198 ? -16.802 -6.037 20.877 1.00 97.94 198 ALA A CA 1
ATOM 1418 C C . ALA A 1 198 ? -15.653 -5.038 20.647 1.00 97.94 198 ALA A C 1
ATOM 1420 O O . ALA A 1 198 ? -15.323 -4.752 19.495 1.00 97.94 198 ALA A O 1
ATOM 1421 N N . ARG A 1 199 ? -15.005 -4.555 21.719 1.00 98.50 199 ARG A N 1
ATOM 1422 C CA . ARG A 1 199 ? -13.805 -3.703 21.632 1.00 98.50 199 ARG A CA 1
ATOM 1423 C C . ARG A 1 199 ? -12.634 -4.438 20.984 1.00 98.50 199 ARG A C 1
ATOM 1425 O O . ARG A 1 199 ? -11.992 -3.869 20.110 1.00 98.50 199 ARG A O 1
ATOM 1432 N N . ALA A 1 200 ? -12.394 -5.698 21.348 1.00 98.44 200 ALA A N 1
ATOM 1433 C CA . ALA A 1 200 ? -11.346 -6.511 20.732 1.00 98.44 200 ALA A CA 1
ATOM 1434 C C . ALA A 1 200 ? -11.590 -6.718 19.225 1.00 98.44 200 ALA A C 1
ATOM 1436 O O . ALA A 1 200 ? -10.669 -6.583 18.423 1.00 98.44 200 ALA A O 1
ATOM 1437 N N . HIS A 1 201 ? -12.838 -6.972 18.817 1.00 98.12 201 HIS A N 1
ATOM 1438 C CA . HIS A 1 201 ? -13.201 -7.061 17.399 1.00 98.12 201 HIS A CA 1
ATOM 1439 C C . HIS A 1 201 ? -13.082 -5.728 16.653 1.00 98.12 201 HIS A C 1
ATOM 1441 O O . HIS A 1 201 ? -12.757 -5.730 15.467 1.00 98.12 201 HIS A O 1
ATOM 1447 N N . ALA A 1 202 ? -13.377 -4.600 17.303 1.00 97.94 202 ALA A N 1
ATOM 1448 C CA . ALA A 1 202 ? -13.173 -3.282 16.708 1.00 97.94 202 ALA A CA 1
ATOM 1449 C C . ALA A 1 202 ? -11.679 -3.014 16.469 1.00 97.94 202 ALA A C 1
ATOM 1451 O O . ALA A 1 202 ? -11.315 -2.664 15.350 1.00 97.94 202 ALA A O 1
ATOM 1452 N N . ALA A 1 203 ? -10.828 -3.292 17.462 1.00 98.38 203 ALA A N 1
ATOM 1453 C CA . ALA A 1 203 ? -9.376 -3.158 17.344 1.00 98.38 203 ALA A CA 1
ATOM 1454 C C . ALA A 1 203 ? -8.791 -4.049 16.227 1.00 98.38 203 ALA A C 1
ATOM 1456 O O . ALA A 1 203 ? -8.082 -3.549 15.363 1.00 98.38 203 ALA A O 1
ATOM 1457 N N . ASP A 1 204 ? -9.170 -5.335 16.153 1.00 98.12 204 ASP A N 1
ATOM 1458 C CA . ASP A 1 204 ? -8.731 -6.239 15.068 1.00 98.12 204 ASP A CA 1
ATOM 1459 C C . ASP A 1 204 ? -9.153 -5.734 13.674 1.00 98.12 204 ASP A C 1
ATOM 1461 O O . ASP A 1 204 ? -8.408 -5.867 12.702 1.00 98.12 204 ASP A O 1
ATOM 1465 N N . ARG A 1 205 ? -10.336 -5.115 13.548 1.00 98.44 205 ARG A N 1
ATOM 1466 C CA . ARG A 1 205 ? -10.765 -4.501 12.280 1.00 98.44 205 ARG A CA 1
ATOM 1467 C C . ARG A 1 205 ? -9.960 -3.249 11.941 1.00 98.44 205 ARG A C 1
ATOM 1469 O O . ARG A 1 205 ? -9.605 -3.081 10.777 1.00 98.44 205 ARG A O 1
ATOM 1476 N N . GLU A 1 206 ? -9.683 -2.389 12.917 1.00 98.50 206 GLU A N 1
ATOM 1477 C CA . GLU A 1 206 ? -8.847 -1.198 12.726 1.00 98.50 206 GLU A CA 1
ATOM 1478 C C . GLU A 1 206 ? -7.429 -1.582 12.283 1.00 98.50 206 GLU A C 1
ATOM 1480 O O . GLU A 1 206 ? -6.932 -1.038 11.294 1.00 98.50 206 GLU A O 1
ATOM 1485 N N . ASP A 1 207 ? -6.832 -2.594 12.918 1.00 98.12 207 ASP A N 1
ATOM 1486 C CA . ASP A 1 207 ? -5.514 -3.122 12.554 1.00 98.12 207 ASP A CA 1
ATOM 1487 C C . ASP A 1 207 ? -5.494 -3.680 11.121 1.00 98.12 207 ASP A C 1
ATOM 1489 O O . ASP A 1 207 ? -4.571 -3.397 10.349 1.00 98.12 207 ASP A O 1
ATOM 1493 N N . ARG A 1 208 ? -6.534 -4.424 10.712 1.00 98.38 208 ARG A N 1
ATOM 1494 C CA . ARG A 1 208 ? -6.658 -4.930 9.331 1.00 98.38 208 ARG A CA 1
ATOM 1495 C C . ARG A 1 208 ? -6.788 -3.809 8.311 1.00 98.38 208 ARG A C 1
ATOM 1497 O O . ARG A 1 208 ? -6.099 -3.845 7.295 1.00 98.38 208 ARG A O 1
ATOM 1504 N N . LEU A 1 209 ? -7.611 -2.799 8.585 1.00 98.25 209 LEU A N 1
ATOM 1505 C CA . LEU A 1 209 ? -7.759 -1.641 7.699 1.00 98.25 209 LEU A CA 1
ATOM 1506 C C . LEU A 1 209 ? -6.445 -0.854 7.580 1.00 98.25 209 LEU A C 1
ATOM 1508 O O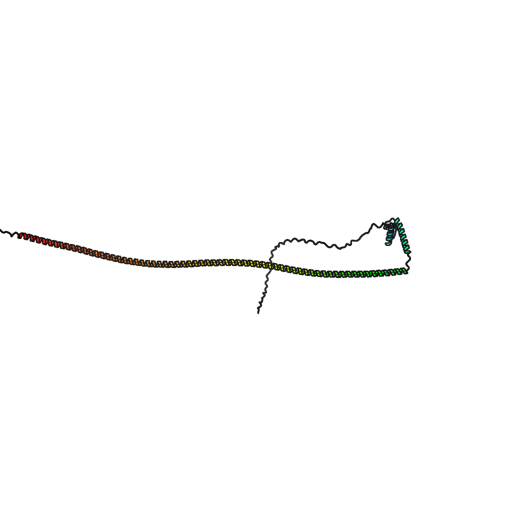 . LEU A 1 209 ? -6.077 -0.424 6.485 1.00 98.25 209 LEU A O 1
ATOM 1512 N N . ALA A 1 210 ? -5.698 -0.704 8.677 1.00 98.31 210 ALA A N 1
ATOM 1513 C CA . ALA A 1 210 ? -4.382 -0.069 8.667 1.00 98.31 210 ALA A CA 1
ATOM 1514 C C . ALA A 1 210 ? -3.349 -0.881 7.858 1.00 98.31 210 ALA A C 1
ATOM 1516 O O . ALA A 1 210 ? -2.560 -0.309 7.090 1.00 98.31 210 ALA A O 1
ATOM 1517 N N . ALA A 1 211 ? -3.374 -2.212 7.983 1.00 98.19 211 ALA A N 1
ATOM 1518 C CA . ALA A 1 211 ? -2.534 -3.117 7.204 1.00 98.19 211 ALA A CA 1
ATOM 1519 C C . ALA A 1 211 ? -2.875 -3.062 5.704 1.00 98.19 211 ALA A C 1
ATOM 1521 O O . ALA A 1 211 ? -1.974 -2.895 4.879 1.00 98.19 211 ALA A O 1
ATOM 1522 N N . GLU A 1 212 ? -4.160 -3.111 5.343 1.00 98.25 212 GLU A N 1
ATOM 1523 C CA . GLU A 1 212 ? -4.642 -2.982 3.961 1.00 98.25 212 GLU A CA 1
ATOM 1524 C C . GLU A 1 212 ? -4.265 -1.628 3.345 1.00 98.25 212 GLU A C 1
ATOM 1526 O O . GLU A 1 212 ? -3.765 -1.574 2.219 1.00 98.25 212 GLU A O 1
ATOM 1531 N N . ALA A 1 213 ? -4.418 -0.525 4.085 1.00 98.25 213 ALA A N 1
ATOM 1532 C CA . ALA A 1 213 ? -4.015 0.804 3.626 1.00 98.25 213 ALA A CA 1
ATOM 1533 C C . ALA A 1 213 ? -2.499 0.902 3.383 1.00 98.25 213 ALA A C 1
ATOM 1535 O O . ALA A 1 213 ? -2.041 1.566 2.449 1.00 98.25 213 ALA A O 1
ATOM 1536 N N . THR A 1 214 ? -1.695 0.229 4.206 1.00 98.25 214 THR A N 1
ATOM 1537 C CA . THR A 1 214 ? -0.241 0.156 4.017 1.00 98.25 214 THR A CA 1
ATOM 1538 C C . THR A 1 214 ? 0.118 -0.703 2.807 1.00 98.25 214 THR A C 1
ATOM 1540 O O . THR A 1 214 ? 0.909 -0.257 1.977 1.00 98.25 214 THR A O 1
ATOM 1543 N N . ALA A 1 215 ? -0.519 -1.866 2.637 1.00 98.19 215 ALA A N 1
ATOM 1544 C CA . ALA A 1 215 ? -0.342 -2.731 1.470 1.00 98.19 215 ALA A CA 1
ATOM 1545 C C . ALA A 1 215 ? -0.745 -2.035 0.157 1.00 98.19 215 ALA A C 1
ATOM 1547 O O . ALA A 1 215 ? -0.077 -2.173 -0.866 1.00 98.19 215 ALA A O 1
ATOM 1548 N N . ARG A 1 216 ? -1.805 -1.221 0.184 1.00 98.38 216 ARG A N 1
ATOM 1549 C CA . ARG A 1 216 ? -2.217 -0.411 -0.964 1.00 98.38 216 ARG A CA 1
ATOM 1550 C C . ARG A 1 216 ? -1.166 0.637 -1.327 1.00 98.38 216 ARG A C 1
ATOM 1552 O O . ARG A 1 216 ? -0.784 0.722 -2.490 1.00 98.38 216 ARG A O 1
ATOM 1559 N N . ARG A 1 217 ? -0.651 1.391 -0.349 1.00 98.56 217 ARG A N 1
ATOM 1560 C CA . ARG A 1 217 ? 0.406 2.395 -0.585 1.00 98.56 217 ARG A CA 1
ATOM 1561 C C . ARG A 1 217 ? 1.687 1.767 -1.138 1.00 98.56 217 ARG A C 1
ATOM 1563 O O . ARG A 1 217 ? 2.317 2.344 -2.024 1.00 98.56 217 ARG A O 1
ATOM 1570 N N . THR A 1 218 ? 2.081 0.589 -0.649 1.00 98.25 218 THR A N 1
ATOM 1571 C CA . THR A 1 218 ? 3.264 -0.112 -1.174 1.00 98.25 218 THR A CA 1
ATOM 1572 C C . THR A 1 218 ? 3.042 -0.609 -2.602 1.00 98.25 218 THR A C 1
ATOM 1574 O O . THR A 1 218 ? 3.944 -0.453 -3.431 1.00 98.25 218 THR A O 1
ATOM 1577 N N . ALA A 1 219 ? 1.851 -1.131 -2.916 1.00 97.69 219 ALA A N 1
ATOM 1578 C CA . ALA A 1 219 ? 1.472 -1.545 -4.266 1.00 97.69 219 ALA A CA 1
ATOM 1579 C C . ALA A 1 219 ? 1.418 -0.362 -5.248 1.00 97.69 219 ALA A C 1
ATOM 1581 O O . ALA A 1 219 ? 1.994 -0.445 -6.331 1.00 97.69 219 ALA A O 1
ATOM 1582 N N . GLU A 1 220 ? 0.811 0.763 -4.859 1.00 98.38 220 GLU A N 1
ATOM 1583 C CA . GLU A 1 220 ? 0.783 1.999 -5.6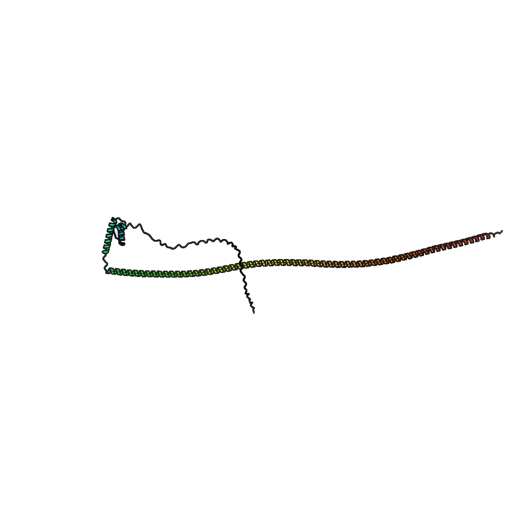54 1.00 98.38 220 GLU A CA 1
ATOM 1584 C C . GLU A 1 220 ? 2.207 2.518 -5.914 1.00 98.38 220 GLU A C 1
ATOM 1586 O O . GLU A 1 220 ? 2.570 2.810 -7.054 1.00 98.38 220 GLU A O 1
ATOM 1591 N N . GLY A 1 221 ? 3.066 2.534 -4.888 1.00 98.44 221 GLY A N 1
ATOM 1592 C CA . GLY A 1 221 ? 4.475 2.897 -5.045 1.00 98.44 221 GLY A CA 1
ATOM 1593 C C . GLY A 1 221 ? 5.245 1.955 -5.980 1.00 98.44 221 GLY A C 1
ATOM 1594 O O . GLY A 1 221 ? 6.087 2.410 -6.756 1.00 98.44 221 GLY A O 1
ATOM 1595 N N . ALA A 1 222 ? 4.969 0.648 -5.940 1.00 98.19 222 ALA A N 1
ATOM 1596 C CA . ALA A 1 222 ? 5.564 -0.323 -6.859 1.00 98.19 222 ALA A CA 1
ATOM 1597 C C . ALA A 1 222 ? 5.082 -0.121 -8.303 1.00 98.19 222 ALA A C 1
ATOM 1599 O O . ALA A 1 222 ? 5.902 -0.160 -9.222 1.00 98.19 222 ALA A O 1
ATOM 1600 N N . ALA A 1 223 ? 3.793 0.166 -8.498 1.00 97.81 223 ALA A N 1
ATOM 1601 C CA . ALA A 1 223 ? 3.222 0.465 -9.806 1.00 97.81 223 ALA A CA 1
ATOM 1602 C C . ALA A 1 223 ? 3.872 1.712 -10.429 1.00 97.81 223 ALA A C 1
ATOM 1604 O O . ALA A 1 223 ? 4.325 1.648 -11.571 1.00 97.81 223 ALA A O 1
ATOM 1605 N N . VAL A 1 224 ? 4.027 2.801 -9.664 1.00 98.50 224 VAL A N 1
ATOM 1606 C CA . VAL A 1 224 ? 4.709 4.024 -10.128 1.00 98.50 224 VAL A CA 1
ATOM 1607 C C . VAL A 1 224 ? 6.156 3.742 -10.542 1.00 98.50 224 VAL A C 1
ATOM 1609 O O . VAL A 1 224 ? 6.572 4.158 -11.622 1.00 98.50 224 VAL A O 1
ATOM 1612 N N . ARG A 1 225 ? 6.918 2.988 -9.735 1.00 98.19 225 ARG A N 1
ATOM 1613 C CA . ARG A 1 225 ? 8.293 2.595 -10.096 1.00 98.19 225 ARG A CA 1
ATOM 1614 C C . ARG A 1 225 ? 8.331 1.754 -11.369 1.00 98.19 225 ARG A C 1
ATOM 1616 O O . ARG A 1 225 ? 9.154 2.015 -12.236 1.00 98.19 225 ARG A O 1
ATOM 1623 N N . SER A 1 226 ? 7.423 0.786 -11.504 1.00 96.88 226 SER A N 1
ATOM 1624 C CA . SER A 1 226 ? 7.351 -0.054 -12.703 1.00 96.88 226 SER A CA 1
ATOM 1625 C C . SER A 1 226 ? 7.022 0.757 -13.962 1.00 96.88 226 SER A C 1
ATOM 1627 O O . SER A 1 226 ? 7.639 0.537 -15.001 1.00 96.88 226 SER A O 1
ATOM 1629 N N . ALA A 1 227 ? 6.119 1.738 -13.861 1.00 98.12 227 ALA A N 1
ATOM 1630 C CA . ALA A 1 227 ? 5.786 2.638 -14.960 1.00 98.12 227 ALA A CA 1
ATOM 1631 C C . ALA A 1 227 ? 6.997 3.492 -15.368 1.00 98.12 227 ALA A C 1
ATOM 1633 O O . ALA A 1 227 ? 7.322 3.553 -16.551 1.00 98.12 227 ALA A O 1
ATOM 1634 N N . ALA A 1 228 ? 7.725 4.048 -14.393 1.00 98.38 228 ALA A N 1
ATOM 1635 C CA . ALA A 1 228 ? 8.953 4.798 -14.649 1.00 98.38 228 ALA A CA 1
ATOM 1636 C C . ALA A 1 228 ? 10.023 3.945 -15.357 1.00 98.38 228 ALA A C 1
ATOM 1638 O O . ALA A 1 228 ? 10.614 4.396 -16.334 1.00 98.38 228 ALA A O 1
ATOM 1639 N N . THR A 1 229 ? 10.227 2.691 -14.931 1.00 98.38 229 THR A N 1
ATOM 1640 C CA . THR A 1 229 ? 11.148 1.760 -15.608 1.00 98.38 229 THR A CA 1
ATOM 1641 C C . THR A 1 229 ? 10.706 1.454 -17.040 1.00 98.38 229 THR A C 1
ATOM 1643 O O . THR A 1 229 ? 11.539 1.390 -17.941 1.00 98.38 229 THR A O 1
ATOM 1646 N N . VAL A 1 230 ? 9.405 1.276 -17.289 1.00 98.50 230 VAL A N 1
ATOM 1647 C CA . VAL A 1 230 ? 8.890 1.058 -18.650 1.00 98.50 230 VAL A CA 1
ATOM 1648 C C . VAL A 1 230 ? 9.149 2.276 -19.539 1.00 98.50 230 VAL A C 1
ATOM 1650 O O . VAL A 1 230 ? 9.561 2.107 -20.687 1.00 98.50 230 VAL A O 1
ATOM 1653 N N . ASP A 1 231 ? 8.940 3.488 -19.031 1.00 98.44 231 ASP A N 1
ATOM 1654 C CA . ASP A 1 231 ? 9.186 4.717 -19.790 1.00 98.44 231 ASP A CA 1
ATOM 1655 C C . ASP A 1 231 ? 10.682 4.939 -20.065 1.00 98.44 231 ASP A C 1
ATOM 1657 O O . ASP A 1 231 ? 11.050 5.300 -21.185 1.00 98.44 231 ASP A O 1
ATOM 1661 N N . GLU A 1 232 ? 11.557 4.620 -19.108 1.00 98.50 232 GLU A N 1
ATOM 1662 C CA . GLU A 1 232 ? 13.013 4.619 -19.301 1.00 98.50 232 GLU A CA 1
ATOM 1663 C C . GLU A 1 232 ? 13.440 3.625 -20.393 1.00 98.50 232 GLU A C 1
ATOM 1665 O O . GLU A 1 232 ? 14.174 3.983 -21.318 1.00 98.50 232 GLU A O 1
ATOM 1670 N N . LEU A 1 233 ? 12.930 2.389 -20.348 1.00 98.38 233 LEU A N 1
ATOM 1671 C CA . LEU A 1 233 ? 13.220 1.371 -21.361 1.00 98.38 233 LEU A CA 1
ATOM 1672 C C . LEU A 1 233 ? 12.702 1.771 -22.749 1.00 98.38 233 LEU A C 1
ATOM 1674 O O . LEU A 1 233 ? 13.380 1.525 -23.748 1.00 98.38 233 LEU A O 1
ATOM 1678 N N . ARG A 1 234 ? 11.534 2.420 -22.837 1.00 98.69 234 ARG A N 1
ATOM 1679 C CA . ARG A 1 234 ? 11.009 2.966 -24.101 1.00 98.69 234 ARG A CA 1
ATOM 1680 C C . ARG A 1 234 ? 11.910 4.061 -24.660 1.00 98.69 234 ARG A C 1
ATOM 1682 O O . ARG A 1 234 ? 12.202 4.042 -25.855 1.00 98.69 234 ARG A O 1
ATOM 1689 N N . ALA A 1 235 ? 12.373 4.983 -23.816 1.00 98.56 235 ALA A N 1
ATOM 1690 C CA . ALA A 1 235 ? 13.298 6.035 -24.225 1.00 98.56 235 ALA A CA 1
ATOM 1691 C C . ALA A 1 235 ? 14.635 5.450 -24.713 1.00 98.56 235 ALA A C 1
ATOM 1693 O O . ALA A 1 235 ? 15.130 5.837 -25.774 1.00 98.56 235 ALA A O 1
ATOM 1694 N N . ALA A 1 236 ? 15.181 4.460 -23.999 1.00 98.38 236 ALA A N 1
ATOM 1695 C CA . ALA A 1 236 ? 16.397 3.755 -24.398 1.00 98.38 236 ALA A CA 1
ATOM 1696 C C . ALA A 1 236 ? 16.227 3.017 -25.739 1.00 98.38 236 ALA A C 1
ATOM 1698 O O . ALA A 1 236 ? 17.099 3.100 -26.607 1.00 98.38 236 ALA A O 1
ATOM 1699 N N . LEU A 1 237 ? 15.094 2.338 -25.945 1.00 98.62 237 LEU A N 1
ATOM 1700 C CA . LEU A 1 237 ? 14.778 1.661 -27.205 1.00 98.62 237 LEU A CA 1
ATOM 1701 C C . LEU A 1 237 ? 14.666 2.651 -28.374 1.00 98.62 237 LEU A C 1
ATOM 1703 O O . LEU A 1 237 ? 15.202 2.389 -29.453 1.00 98.62 237 LEU A O 1
ATOM 1707 N N . ALA A 1 238 ? 14.007 3.794 -28.166 1.00 98.56 238 ALA A N 1
ATOM 1708 C CA . ALA A 1 238 ? 13.898 4.847 -29.173 1.00 98.56 238 ALA A CA 1
ATOM 1709 C C . ALA A 1 238 ? 15.279 5.411 -29.549 1.00 98.56 238 ALA A C 1
ATOM 1711 O O . ALA A 1 238 ? 15.591 5.524 -30.735 1.00 98.56 238 ALA A O 1
ATOM 1712 N N . ALA A 1 239 ? 16.139 5.675 -28.559 1.00 98.44 239 ALA A N 1
ATOM 1713 C CA . ALA A 1 239 ? 17.506 6.140 -28.790 1.00 98.44 239 ALA A CA 1
ATOM 1714 C C . ALA A 1 239 ? 18.338 5.125 -29.595 1.00 98.44 239 ALA A C 1
ATOM 1716 O O . ALA A 1 239 ? 18.996 5.498 -30.566 1.00 98.44 239 ALA A O 1
ATOM 1717 N N . ARG A 1 240 ? 18.262 3.831 -29.251 1.00 98.56 240 ARG A N 1
ATOM 1718 C CA . ARG A 1 240 ? 18.954 2.766 -30.000 1.00 98.56 240 ARG A CA 1
ATOM 1719 C C . ARG A 1 240 ? 18.421 2.594 -31.415 1.00 98.56 240 ARG A C 1
ATOM 1721 O O . ARG A 1 240 ? 19.199 2.354 -32.332 1.00 98.56 240 ARG A O 1
ATOM 1728 N N . THR A 1 241 ? 17.116 2.751 -31.612 1.00 98.62 241 THR A N 1
ATOM 1729 C CA . THR A 1 241 ? 16.516 2.710 -32.952 1.00 98.62 241 THR A CA 1
ATOM 1730 C C . THR A 1 241 ? 17.041 3.858 -33.814 1.00 98.62 241 THR A C 1
ATOM 1732 O O . THR A 1 241 ? 17.471 3.621 -34.942 1.00 98.62 241 THR A O 1
ATOM 1735 N N . ALA A 1 242 ? 17.108 5.075 -33.263 1.00 98.56 242 ALA A N 1
ATOM 1736 C CA . ALA A 1 242 ? 17.654 6.236 -33.962 1.00 98.56 242 ALA A CA 1
ATOM 1737 C C . ALA A 1 242 ? 19.148 6.068 -34.306 1.00 98.56 242 ALA A C 1
ATOM 1739 O O . ALA A 1 242 ? 19.575 6.432 -35.401 1.00 98.56 242 ALA A O 1
ATOM 1740 N N . GLU A 1 243 ? 19.937 5.476 -33.403 1.00 98.62 243 GLU A N 1
ATOM 1741 C CA . GLU A 1 243 ? 21.348 5.144 -33.642 1.00 98.62 243 GLU A CA 1
ATOM 1742 C C . GLU A 1 243 ? 21.510 4.121 -34.776 1.00 98.62 243 GLU A C 1
ATOM 1744 O O . GLU A 1 243 ? 22.334 4.314 -35.667 1.00 98.62 243 GLU A O 1
ATOM 1749 N N . VAL A 1 244 ? 20.695 3.060 -34.796 1.00 98.62 244 VAL A N 1
ATOM 1750 C CA . VAL A 1 244 ? 20.711 2.062 -35.879 1.00 98.62 244 VAL A CA 1
ATOM 1751 C C . VAL A 1 244 ? 20.342 2.694 -37.221 1.00 98.62 244 VAL A C 1
ATOM 1753 O O . VAL A 1 244 ? 20.979 2.397 -38.232 1.00 98.62 244 VAL A O 1
ATOM 1756 N N . GLU A 1 245 ? 19.335 3.566 -37.260 1.00 98.69 245 GLU A N 1
ATOM 1757 C CA . GLU A 1 245 ? 18.984 4.306 -38.475 1.00 98.69 245 GLU A CA 1
ATOM 1758 C C . GLU A 1 245 ? 20.117 5.225 -38.940 1.00 98.69 245 GLU A C 1
ATOM 1760 O O . GLU A 1 245 ? 20.394 5.294 -40.137 1.00 98.69 245 GLU A O 1
ATOM 1765 N N . ASP A 1 246 ? 20.807 5.892 -38.014 1.00 98.56 246 ASP A N 1
ATOM 1766 C CA . ASP A 1 246 ? 21.959 6.730 -38.340 1.00 98.56 246 ASP A CA 1
ATOM 1767 C C . ASP A 1 246 ? 23.125 5.919 -38.906 1.00 98.56 246 ASP A C 1
ATOM 1769 O O . ASP A 1 246 ? 23.677 6.271 -39.949 1.00 98.56 246 ASP A O 1
ATOM 1773 N N . LEU A 1 247 ? 23.447 4.784 -38.283 1.00 98.38 247 LEU A N 1
ATOM 1774 C CA . LEU A 1 247 ? 24.468 3.863 -38.776 1.00 98.38 247 LEU A CA 1
ATOM 1775 C C . LEU A 1 247 ? 24.117 3.318 -40.164 1.00 98.38 247 LEU A C 1
ATOM 1777 O O . LEU A 1 247 ? 24.989 3.258 -41.027 1.00 98.38 247 LEU A O 1
ATOM 1781 N N . ARG A 1 248 ? 22.845 2.985 -40.419 1.00 98.62 248 ARG A N 1
ATOM 1782 C CA . ARG A 1 248 ? 22.376 2.565 -41.751 1.00 98.62 248 ARG A CA 1
ATOM 1783 C C . ARG A 1 248 ? 22.539 3.669 -42.793 1.00 98.62 248 ARG A C 1
ATOM 1785 O O . ARG A 1 248 ? 23.001 3.382 -43.893 1.00 98.62 248 ARG A O 1
ATOM 1792 N N . ARG A 1 249 ? 22.214 4.923 -42.454 1.00 98.62 249 ARG A N 1
ATOM 1793 C CA . ARG A 1 249 ? 22.444 6.072 -43.349 1.00 98.62 249 ARG A CA 1
ATOM 1794 C C . ARG A 1 249 ? 23.930 6.260 -43.649 1.00 98.62 249 ARG A C 1
ATOM 1796 O O . ARG A 1 249 ? 24.294 6.418 -44.808 1.00 98.62 249 ARG A O 1
ATOM 1803 N N . ARG A 1 250 ? 24.794 6.206 -42.629 1.00 98.50 250 ARG A N 1
ATOM 1804 C CA . ARG A 1 250 ? 26.254 6.325 -42.805 1.00 98.50 250 ARG A CA 1
ATOM 1805 C C . ARG A 1 250 ? 26.821 5.200 -43.665 1.00 98.50 250 ARG A C 1
ATOM 1807 O O . ARG A 1 250 ? 27.676 5.467 -44.502 1.00 98.50 250 ARG A O 1
ATOM 1814 N N . LEU A 1 251 ? 26.338 3.971 -43.474 1.00 98.50 251 LEU A N 1
ATOM 1815 C CA . LEU A 1 251 ? 26.742 2.822 -44.281 1.00 98.50 251 LEU A CA 1
ATOM 1816 C C . LEU A 1 251 ? 26.348 3.011 -45.751 1.00 98.50 251 LEU A C 1
ATOM 1818 O O . LEU A 1 251 ? 27.198 2.850 -46.615 1.00 98.50 251 LEU A O 1
ATOM 1822 N N . ALA A 1 252 ? 25.115 3.449 -46.029 1.00 98.38 252 ALA A N 1
ATOM 1823 C CA . ALA A 1 252 ? 24.669 3.723 -47.396 1.00 98.38 252 ALA A CA 1
ATOM 1824 C C . ALA A 1 252 ? 25.533 4.793 -48.091 1.00 98.38 252 ALA A C 1
ATOM 1826 O O . ALA A 1 252 ? 25.968 4.594 -49.222 1.00 98.38 252 ALA A O 1
ATOM 1827 N N . VAL A 1 253 ? 25.861 5.890 -47.394 1.00 98.56 253 VAL A N 1
ATOM 1828 C CA . VAL A 1 253 ? 26.771 6.929 -47.915 1.00 98.56 253 VAL A CA 1
ATOM 1829 C C . VAL A 1 253 ? 28.173 6.366 -48.180 1.00 98.56 253 VAL A C 1
ATOM 1831 O O . VAL A 1 253 ? 28.792 6.697 -49.191 1.00 98.56 253 VAL A O 1
ATOM 1834 N N . ALA A 1 254 ? 28.686 5.510 -47.292 1.00 97.88 254 ALA A N 1
ATOM 1835 C CA . ALA A 1 254 ? 29.986 4.870 -47.476 1.00 97.88 254 ALA A CA 1
ATOM 1836 C C . ALA A 1 254 ? 29.996 3.911 -48.680 1.00 97.88 254 ALA A C 1
ATOM 1838 O O . ALA A 1 254 ? 30.964 3.908 -49.441 1.00 97.88 254 ALA A O 1
ATOM 1839 N N . ASP A 1 255 ? 28.922 3.148 -48.892 1.00 98.25 255 ASP A N 1
ATOM 1840 C CA . ASP A 1 255 ? 28.772 2.242 -50.035 1.00 98.25 255 ASP A CA 1
ATOM 1841 C C . ASP A 1 255 ? 28.665 3.007 -51.366 1.00 98.25 255 ASP A C 1
ATOM 1843 O O . ASP A 1 255 ? 29.280 2.617 -52.365 1.00 98.25 255 ASP A O 1
ATOM 1847 N N . GLU A 1 256 ? 27.949 4.135 -51.389 1.00 98.25 256 GLU A N 1
ATOM 1848 C CA . GLU A 1 256 ? 27.896 5.037 -52.545 1.00 98.25 256 GLU A CA 1
ATOM 1849 C C . GLU A 1 256 ? 29.271 5.641 -52.858 1.00 98.25 256 GLU A C 1
ATOM 1851 O O . GLU A 1 256 ? 29.697 5.638 -54.018 1.00 98.25 256 GLU A O 1
ATOM 1856 N N . ALA A 1 257 ? 29.988 6.114 -51.832 1.00 97.75 257 ALA A N 1
ATOM 1857 C CA . ALA A 1 257 ? 31.336 6.662 -51.971 1.00 97.75 257 ALA A CA 1
ATOM 1858 C C . ALA A 1 257 ? 32.328 5.606 -52.478 1.00 97.75 257 ALA A C 1
ATOM 1860 O O . ALA A 1 257 ? 33.119 5.881 -53.381 1.00 97.75 257 ALA A O 1
ATOM 1861 N N . ARG A 1 258 ? 32.246 4.376 -51.957 1.00 98.00 258 ARG A N 1
ATOM 1862 C CA . ARG A 1 258 ? 33.036 3.241 -52.439 1.00 98.00 258 ARG A CA 1
ATOM 1863 C C . ARG A 1 258 ? 32.725 2.926 -53.902 1.00 98.00 258 ARG A C 1
ATOM 1865 O O . ARG A 1 258 ? 33.648 2.809 -54.699 1.00 98.00 258 ARG A O 1
ATOM 1872 N N . SER A 1 259 ? 31.447 2.858 -54.272 1.00 97.88 259 SER A N 1
ATOM 1873 C CA . SER A 1 259 ? 31.025 2.599 -55.656 1.00 97.88 259 SER A CA 1
ATOM 1874 C C . SER A 1 259 ? 31.482 3.705 -56.618 1.00 97.88 259 SER A C 1
ATOM 1876 O O . SER A 1 259 ? 31.818 3.437 -57.770 1.00 97.88 259 SER A O 1
ATOM 1878 N N . ALA A 1 260 ? 31.496 4.966 -56.172 1.00 97.81 260 ALA A N 1
ATOM 1879 C CA . ALA A 1 260 ? 32.059 6.077 -56.934 1.00 97.81 260 ALA A CA 1
ATOM 1880 C C . ALA A 1 260 ? 33.576 5.929 -57.121 1.00 97.81 260 ALA A C 1
ATOM 1882 O O . ALA A 1 260 ? 34.040 6.012 -58.256 1.00 97.81 260 ALA A O 1
ATOM 1883 N N . ALA A 1 261 ? 34.314 5.624 -56.051 1.00 96.69 261 ALA A N 1
ATOM 1884 C CA . ALA A 1 261 ? 35.754 5.389 -56.120 1.00 96.69 261 ALA A CA 1
ATOM 1885 C C . ALA A 1 261 ? 36.106 4.212 -57.048 1.00 96.69 261 ALA A C 1
ATOM 1887 O O . ALA A 1 261 ? 37.025 4.324 -57.852 1.00 96.69 261 ALA A O 1
ATOM 1888 N N . GLU A 1 262 ? 35.351 3.110 -57.000 1.00 98.19 262 GLU A N 1
ATOM 1889 C CA . GLU A 1 262 ? 35.528 1.963 -57.902 1.00 98.19 262 GLU A CA 1
ATOM 1890 C C . GLU A 1 262 ? 35.304 2.353 -59.377 1.00 98.19 262 GLU A C 1
ATOM 1892 O O . GLU A 1 262 ? 36.078 1.952 -60.247 1.00 98.19 262 GLU A O 1
ATOM 1897 N N . ARG A 1 263 ? 34.304 3.198 -59.675 1.00 98.00 263 ARG A N 1
ATOM 1898 C CA . ARG A 1 263 ? 34.087 3.734 -61.034 1.00 98.00 263 ARG A CA 1
ATOM 1899 C C . ARG A 1 263 ? 35.204 4.668 -61.487 1.00 98.00 263 ARG A C 1
ATOM 1901 O O . ARG A 1 263 ? 35.595 4.612 -62.650 1.00 98.00 263 ARG A O 1
ATOM 1908 N N . ASP A 1 264 ? 35.699 5.532 -60.607 1.00 96.94 264 ASP A N 1
ATOM 1909 C CA . ASP A 1 264 ? 36.791 6.449 -60.935 1.00 96.94 264 ASP A CA 1
ATOM 1910 C C . ASP A 1 264 ? 38.109 5.694 -61.149 1.00 96.94 264 ASP A C 1
ATOM 1912 O O . ASP A 1 264 ? 38.836 6.006 -62.090 1.00 96.94 264 ASP A O 1
ATOM 1916 N N . HIS A 1 265 ? 38.367 4.636 -60.371 1.00 96.38 265 HIS A N 1
ATOM 1917 C CA . HIS A 1 265 ? 39.465 3.704 -60.628 1.00 96.38 265 HIS A CA 1
ATOM 1918 C C . HIS A 1 265 ? 39.333 3.020 -61.993 1.00 96.38 265 HIS A C 1
ATOM 1920 O O . HIS A 1 265 ? 40.289 3.038 -62.762 1.00 96.38 265 HIS A O 1
ATOM 1926 N N . ALA A 1 266 ? 38.152 2.498 -62.342 1.00 97.00 266 ALA A N 1
ATOM 1927 C CA . ALA A 1 266 ? 37.930 1.881 -63.652 1.00 97.00 266 ALA A CA 1
ATOM 1928 C C . ALA A 1 266 ? 38.162 2.868 -64.814 1.00 97.00 266 ALA A C 1
ATOM 1930 O O . ALA A 1 266 ? 38.820 2.526 -65.794 1.00 97.00 266 ALA A O 1
ATOM 1931 N N . ARG A 1 267 ? 37.691 4.117 -64.688 1.00 97.75 267 ARG A N 1
ATOM 1932 C CA . ARG A 1 267 ? 37.953 5.183 -65.676 1.00 97.75 267 ARG A CA 1
ATOM 1933 C C . ARG A 1 267 ? 39.438 5.513 -65.793 1.00 97.75 267 ARG A C 1
ATOM 1935 O O . ARG A 1 267 ? 39.927 5.714 -66.901 1.00 97.75 267 ARG A O 1
ATOM 1942 N N . ALA A 1 268 ? 40.146 5.585 -64.667 1.00 95.81 268 ALA A N 1
ATOM 1943 C CA . ALA A 1 268 ? 41.583 5.827 -64.659 1.00 95.81 268 ALA A CA 1
ATOM 1944 C C . ALA A 1 268 ? 42.340 4.685 -65.355 1.00 95.81 268 ALA A C 1
ATOM 1946 O O . ALA A 1 268 ? 43.217 4.955 -66.172 1.00 95.81 268 ALA A O 1
ATOM 1947 N N . ASP A 1 269 ? 41.964 3.428 -65.108 1.00 97.00 269 ASP A N 1
ATOM 1948 C CA . ASP A 1 269 ? 42.549 2.262 -65.779 1.00 97.00 269 ASP A CA 1
ATOM 1949 C C . ASP A 1 269 ? 42.274 2.269 -67.292 1.00 97.00 269 ASP A C 1
ATOM 1951 O O . ASP A 1 269 ? 43.181 2.016 -68.089 1.00 97.00 269 ASP A O 1
ATOM 1955 N N . GLU A 1 270 ? 41.052 2.615 -67.712 1.00 96.81 270 GLU A N 1
ATOM 1956 C CA . GLU A 1 270 ? 40.702 2.798 -69.126 1.00 96.81 270 GLU A CA 1
ATOM 1957 C C . GLU A 1 270 ? 41.525 3.916 -69.780 1.00 96.81 270 GLU A C 1
ATOM 1959 O O . GLU A 1 270 ? 42.034 3.731 -70.890 1.00 96.81 270 GLU A O 1
ATOM 1964 N N . GLN A 1 271 ? 41.701 5.050 -69.091 1.00 97.12 271 GLN A N 1
ATOM 1965 C CA . GLN A 1 271 ? 42.517 6.166 -69.565 1.00 97.12 271 GLN A CA 1
ATOM 1966 C C . GLN A 1 271 ? 43.987 5.756 -69.700 1.00 97.12 271 GLN A C 1
ATOM 1968 O O . GLN A 1 271 ? 44.575 5.964 -70.759 1.00 97.12 271 GLN A O 1
ATOM 1973 N N . VAL A 1 272 ? 44.566 5.106 -68.687 1.00 96.38 272 VAL A N 1
ATOM 1974 C CA . VAL A 1 272 ? 45.938 4.577 -68.745 1.00 96.38 272 VAL A CA 1
ATOM 1975 C C . VAL A 1 272 ? 46.078 3.566 -69.886 1.00 96.38 272 VAL A C 1
ATOM 1977 O O . VAL A 1 272 ? 47.071 3.579 -70.611 1.00 96.38 272 VAL A O 1
ATOM 1980 N N . GLY A 1 273 ? 45.084 2.699 -70.095 1.00 96.81 273 GLY A N 1
ATOM 1981 C CA . GLY A 1 273 ? 45.055 1.758 -71.214 1.00 96.81 273 GLY A CA 1
ATOM 1982 C C . GLY A 1 273 ? 44.953 2.438 -72.586 1.00 96.81 273 GLY A C 1
ATOM 1983 O O . GLY A 1 273 ? 45.554 1.971 -73.554 1.00 96.81 273 GLY A O 1
ATOM 1984 N N . ALA A 1 274 ? 44.211 3.542 -72.701 1.00 95.94 274 ALA A N 1
ATOM 1985 C CA . ALA A 1 274 ? 44.154 4.359 -73.912 1.00 95.94 274 ALA A CA 1
ATOM 1986 C C . ALA A 1 274 ? 45.482 5.088 -74.168 1.00 95.94 274 ALA A C 1
ATOM 1988 O O . ALA A 1 274 ? 45.992 5.023 -75.281 1.00 95.94 274 ALA A O 1
ATOM 1989 N N . GLU A 1 275 ? 46.075 5.704 -73.143 1.00 95.56 275 GLU A N 1
ATOM 1990 C CA . GLU A 1 275 ? 47.375 6.382 -73.220 1.00 95.56 275 GLU A CA 1
ATOM 1991 C C . GLU A 1 275 ? 48.519 5.421 -73.567 1.00 95.56 275 GLU A C 1
ATOM 1993 O O . GLU A 1 275 ? 49.419 5.776 -74.324 1.00 95.56 275 GLU A O 1
ATOM 1998 N N . ARG A 1 276 ? 48.489 4.181 -73.064 1.00 96.44 276 ARG A N 1
ATOM 1999 C CA . ARG A 1 276 ? 49.456 3.146 -73.466 1.00 96.44 276 ARG A CA 1
ATOM 2000 C C . ARG A 1 276 ? 49.324 2.795 -74.943 1.00 96.44 276 ARG A C 1
ATOM 2002 O O . ARG A 1 276 ? 50.332 2.800 -75.636 1.00 96.44 276 ARG A O 1
ATOM 2009 N N . ARG A 1 277 ? 48.098 2.572 -75.433 1.00 95.94 277 ARG A N 1
ATOM 2010 C CA . ARG A 1 277 ? 47.847 2.301 -76.858 1.00 95.94 277 ARG A CA 1
ATOM 2011 C C . ARG A 1 277 ? 48.303 3.455 -77.746 1.00 95.94 277 ARG A C 1
ATOM 2013 O O . ARG A 1 277 ? 49.008 3.217 -78.712 1.00 95.94 277 ARG A O 1
ATOM 2020 N N . THR A 1 278 ? 47.986 4.702 -77.390 1.00 96.25 278 THR A N 1
ATOM 2021 C CA . THR A 1 278 ? 48.474 5.857 -78.159 1.00 96.25 278 THR A CA 1
ATOM 2022 C C . THR A 1 278 ? 49.994 5.991 -78.094 1.00 96.25 278 THR A C 1
ATOM 2024 O O . THR A 1 278 ? 50.604 6.396 -79.079 1.00 96.25 278 THR A O 1
ATOM 2027 N N . ASN A 1 279 ? 50.632 5.647 -76.969 1.00 95.62 279 ASN A N 1
ATOM 2028 C CA . ASN A 1 279 ? 52.090 5.622 -76.871 1.00 95.62 279 ASN A CA 1
ATOM 2029 C C . ASN A 1 279 ? 52.708 4.546 -77.772 1.00 95.62 279 ASN A C 1
ATOM 2031 O O . ASN A 1 279 ? 53.713 4.822 -78.424 1.00 95.62 279 ASN A O 1
ATOM 2035 N N . ASP A 1 280 ? 52.108 3.359 -77.825 1.00 95.25 280 ASP A N 1
ATOM 2036 C CA . ASP A 1 280 ? 52.546 2.264 -78.688 1.00 95.25 280 ASP A CA 1
ATOM 2037 C C . ASP A 1 280 ? 52.345 2.617 -80.175 1.00 95.25 280 ASP A C 1
ATOM 2039 O O . ASP A 1 280 ? 53.301 2.506 -80.940 1.00 95.25 280 ASP A O 1
ATOM 2043 N N . ASP A 1 281 ? 51.199 3.192 -80.562 1.00 94.75 281 ASP A N 1
ATOM 2044 C CA . ASP A 1 281 ? 50.956 3.716 -81.919 1.00 94.75 281 ASP A CA 1
ATOM 2045 C C . ASP A 1 281 ? 51.980 4.803 -82.304 1.00 94.75 281 ASP A C 1
ATOM 2047 O O . ASP A 1 281 ? 52.471 4.861 -83.432 1.00 94.75 281 ASP A O 1
ATOM 2051 N N . LEU A 1 282 ? 52.316 5.711 -81.376 1.00 94.31 282 LEU A N 1
ATOM 2052 C CA . LEU A 1 282 ? 53.324 6.751 -81.609 1.00 94.31 282 LEU A CA 1
ATOM 2053 C C . LEU A 1 282 ? 54.731 6.167 -81.759 1.00 94.31 282 LEU A C 1
ATOM 2055 O O . LEU A 1 282 ? 55.523 6.715 -82.526 1.00 94.31 282 LEU A O 1
ATOM 2059 N N . ARG A 1 283 ? 55.057 5.090 -81.036 1.00 95.31 283 ARG A N 1
ATOM 2060 C CA . ARG A 1 283 ? 56.326 4.367 -81.200 1.00 95.31 283 ARG A CA 1
ATOM 2061 C C . ARG A 1 283 ? 56.388 3.674 -82.554 1.00 95.31 283 ARG A C 1
ATOM 2063 O O . ARG A 1 283 ? 57.393 3.835 -83.232 1.00 95.31 283 ARG A O 1
ATOM 2070 N N . GLU A 1 284 ? 55.316 3.001 -82.965 1.00 94.88 284 GLU A N 1
ATOM 2071 C CA . GLU A 1 284 ? 55.214 2.374 -84.286 1.00 94.88 284 GLU A CA 1
ATOM 2072 C C . GLU A 1 284 ? 55.397 3.415 -85.398 1.00 94.88 284 GLU A C 1
ATOM 2074 O O . GLU A 1 284 ? 56.298 3.278 -86.219 1.00 94.88 284 GLU A O 1
ATOM 2079 N N . ARG A 1 285 ? 54.671 4.541 -85.345 1.00 93.94 285 ARG A N 1
ATOM 2080 C CA . ARG A 1 285 ? 54.850 5.660 -86.292 1.00 93.94 285 ARG A CA 1
ATOM 2081 C C . ARG A 1 285 ? 56.257 6.251 -86.274 1.00 93.94 285 ARG A C 1
ATOM 2083 O O . ARG A 1 285 ? 56.755 6.701 -87.304 1.00 93.94 285 ARG A O 1
ATOM 2090 N N . LEU A 1 286 ? 56.891 6.325 -85.103 1.00 94.62 286 LEU A N 1
ATOM 2091 C CA . LEU A 1 286 ? 58.267 6.804 -84.987 1.00 94.62 286 LEU A CA 1
ATOM 2092 C C . LEU A 1 286 ? 59.241 5.834 -85.662 1.00 94.62 286 LEU A C 1
ATOM 2094 O O . LEU A 1 286 ? 60.188 6.287 -86.306 1.00 94.62 286 LEU A O 1
ATOM 2098 N N . ASP A 1 287 ? 59.023 4.531 -85.517 1.00 93.31 287 ASP A N 1
ATOM 2099 C CA . ASP A 1 287 ? 59.835 3.501 -86.155 1.00 93.31 287 ASP A CA 1
ATOM 2100 C C . ASP A 1 287 ? 59.600 3.466 -87.675 1.00 93.31 287 ASP A C 1
ATOM 2102 O O . ASP A 1 287 ? 60.576 3.485 -88.426 1.00 93.31 287 ASP A O 1
ATOM 2106 N N . GLU A 1 288 ? 58.356 3.593 -88.147 1.00 92.81 288 GLU A N 1
ATOM 2107 C CA . GLU A 1 288 ? 58.026 3.793 -89.568 1.00 92.81 288 GLU A CA 1
ATOM 2108 C C . GLU A 1 288 ? 58.721 5.037 -90.144 1.00 92.81 288 GLU A C 1
ATOM 2110 O O . GLU A 1 288 ? 59.412 4.957 -91.159 1.00 92.81 288 GLU A O 1
ATOM 2115 N N . ALA A 1 289 ? 58.625 6.187 -89.468 1.00 90.12 289 ALA A N 1
ATOM 2116 C CA . ALA A 1 289 ? 59.284 7.418 -89.904 1.00 90.12 289 ALA A CA 1
ATOM 2117 C C . ALA A 1 289 ? 60.817 7.280 -89.931 1.00 90.12 289 ALA A C 1
ATOM 2119 O O . ALA A 1 289 ? 61.488 7.850 -90.796 1.00 90.12 289 ALA A O 1
ATOM 2120 N N . ARG A 1 290 ? 61.409 6.520 -89.000 1.00 93.44 290 ARG A N 1
ATOM 2121 C CA . ARG A 1 290 ? 62.849 6.209 -89.017 1.00 93.44 290 ARG A CA 1
ATOM 2122 C C . ARG A 1 290 ? 63.218 5.348 -90.218 1.00 93.44 290 ARG A C 1
ATOM 2124 O O . ARG A 1 290 ? 64.250 5.619 -90.836 1.00 93.44 290 ARG A O 1
ATOM 2131 N N . GLU A 1 291 ? 62.401 4.355 -90.560 1.00 93.44 291 GLU A N 1
ATOM 2132 C CA . GLU A 1 291 ? 62.585 3.552 -91.769 1.00 93.44 291 GLU A CA 1
ATOM 2133 C C . GLU A 1 291 ? 62.44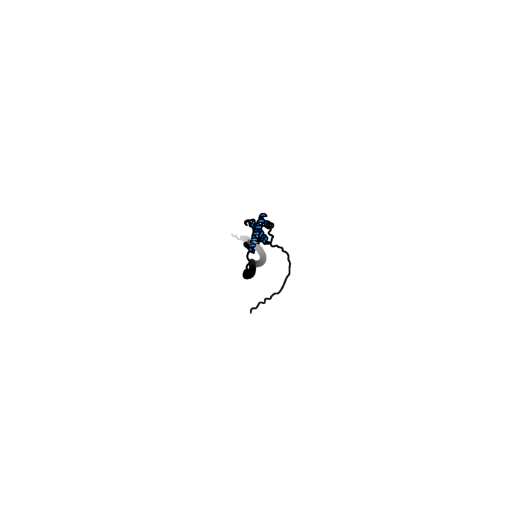9 4.395 -93.040 1.00 93.44 291 GLU A C 1
ATOM 2135 O O . GLU A 1 291 ? 63.294 4.289 -93.927 1.00 93.44 291 GLU A O 1
ATOM 2140 N N . GLU A 1 292 ? 61.449 5.274 -93.127 1.00 91.19 292 GLU A N 1
ATOM 2141 C CA . GLU A 1 292 ? 61.280 6.202 -94.250 1.00 91.19 292 GLU A CA 1
ATOM 2142 C C . GLU A 1 292 ? 62.484 7.131 -94.403 1.00 91.19 292 GLU A C 1
ATOM 2144 O O . GLU A 1 292 ? 63.005 7.289 -95.505 1.00 91.19 292 GLU A O 1
ATOM 2149 N N . ILE A 1 293 ? 62.989 7.704 -93.305 1.00 91.25 293 ILE A N 1
ATOM 2150 C CA . ILE A 1 293 ? 64.210 8.522 -93.322 1.00 91.25 293 ILE A CA 1
ATOM 2151 C C . ILE A 1 293 ? 65.412 7.690 -93.780 1.00 91.25 293 ILE A C 1
ATOM 2153 O O . ILE A 1 293 ? 66.254 8.195 -94.527 1.00 91.25 293 ILE A O 1
ATOM 2157 N N . ALA A 1 294 ? 65.529 6.436 -93.338 1.00 91.31 294 ALA A N 1
ATOM 2158 C CA . ALA A 1 294 ? 66.601 5.546 -93.770 1.00 91.31 294 ALA A CA 1
ATOM 2159 C C . ALA A 1 294 ? 66.515 5.253 -95.278 1.00 91.31 294 ALA A C 1
ATOM 2161 O O . ALA A 1 294 ? 67.527 5.388 -95.968 1.00 91.31 294 ALA A O 1
ATOM 2162 N N . ARG A 1 295 ? 65.316 4.957 -95.800 1.00 90.06 295 ARG A N 1
ATOM 2163 C CA . ARG A 1 295 ? 65.057 4.778 -97.240 1.00 90.06 295 ARG A CA 1
ATOM 2164 C C . ARG A 1 295 ? 65.361 6.052 -98.021 1.00 90.06 295 ARG A C 1
ATOM 2166 O O . ARG A 1 295 ? 66.154 6.007 -98.945 1.00 90.06 295 ARG A O 1
ATOM 2173 N N . ALA A 1 296 ? 64.872 7.210 -97.582 1.00 85.69 296 ALA A N 1
ATOM 2174 C CA . ALA A 1 296 ? 65.145 8.492 -98.231 1.00 85.69 296 ALA A CA 1
ATOM 2175 C C . ALA A 1 296 ? 66.644 8.842 -98.248 1.00 85.69 296 ALA A C 1
ATOM 2177 O O . ALA A 1 296 ? 67.142 9.424 -99.210 1.00 85.69 296 ALA A O 1
ATOM 2178 N N . ARG A 1 297 ? 67.398 8.487 -97.196 1.00 89.75 297 ARG A N 1
ATOM 2179 C CA . ARG A 1 297 ? 68.865 8.625 -97.178 1.00 89.75 297 ARG A CA 1
ATOM 2180 C C . ARG A 1 297 ? 69.540 7.676 -98.160 1.00 89.75 297 ARG A C 1
ATOM 2182 O O . ARG A 1 297 ? 70.502 8.084 -98.802 1.00 89.75 297 ARG A O 1
ATOM 2189 N N . GLN A 1 298 ? 69.054 6.442 -98.267 1.00 90.88 298 GLN A N 1
ATOM 2190 C CA . GLN A 1 298 ? 69.536 5.474 -99.244 1.00 90.88 298 GLN A CA 1
ATOM 2191 C C . GLN A 1 298 ? 69.244 5.946 -100.674 1.00 90.88 298 GLN A C 1
ATOM 2193 O O . GLN A 1 298 ? 70.167 5.999 -101.478 1.00 90.88 298 GLN A O 1
ATOM 2198 N N . ASP A 1 299 ? 68.017 6.379 -100.962 1.00 87.69 299 ASP A N 1
ATOM 2199 C CA . ASP A 1 299 ? 67.607 6.933 -102.256 1.00 87.69 299 ASP A CA 1
ATOM 2200 C C . ASP A 1 299 ? 68.427 8.170 -102.612 1.00 87.69 299 ASP A C 1
ATOM 2202 O O . ASP A 1 299 ? 68.902 8.304 -103.736 1.00 87.69 299 ASP A O 1
ATOM 2206 N N . ARG A 1 300 ? 68.669 9.058 -101.640 1.00 87.62 300 ARG A N 1
ATOM 2207 C CA . ARG A 1 300 ? 69.566 10.199 -101.822 1.00 87.62 300 ARG A CA 1
ATOM 2208 C C . ARG A 1 300 ? 70.994 9.758 -102.125 1.00 87.62 300 ARG A C 1
ATOM 2210 O O . ARG A 1 300 ? 71.608 10.347 -102.999 1.00 87.62 300 ARG A O 1
ATOM 2217 N N . ALA A 1 301 ? 71.528 8.754 -101.431 1.00 86.31 301 ALA A N 1
ATOM 2218 C CA . ALA A 1 301 ? 72.870 8.245 -101.702 1.00 86.31 301 ALA A CA 1
ATOM 2219 C C . ALA A 1 301 ? 72.972 7.621 -103.104 1.00 86.31 301 ALA A C 1
ATOM 2221 O O . ALA A 1 301 ? 73.977 7.822 -103.783 1.00 86.31 301 ALA A O 1
ATOM 2222 N N . VAL A 1 302 ? 71.925 6.918 -103.553 1.00 88.56 302 VAL A N 1
ATOM 2223 C CA . VAL A 1 302 ? 71.805 6.422 -104.933 1.00 88.56 302 VAL A CA 1
ATOM 2224 C C . VAL A 1 302 ? 71.768 7.593 -105.912 1.00 88.56 302 VAL A C 1
ATOM 2226 O O . VAL A 1 302 ? 72.594 7.636 -106.813 1.00 88.56 302 VAL A O 1
ATOM 2229 N N . ALA A 1 303 ? 70.907 8.589 -105.692 1.00 81.56 303 ALA A N 1
ATOM 2230 C CA . ALA A 1 303 ? 70.789 9.761 -106.559 1.00 81.56 303 ALA A CA 1
ATOM 2231 C C . ALA A 1 303 ? 72.072 10.610 -106.599 1.00 81.56 303 ALA A C 1
ATOM 2233 O O . ALA A 1 303 ? 72.450 11.106 -107.657 1.00 81.56 303 ALA A O 1
ATOM 2234 N N . ASP A 1 304 ? 72.768 10.769 -105.470 1.00 85.56 304 ASP A N 1
ATOM 2235 C CA . ASP A 1 304 ? 74.070 11.435 -105.393 1.00 85.56 304 ASP A CA 1
ATOM 2236 C C . ASP A 1 304 ? 75.136 10.628 -106.160 1.00 85.56 304 ASP A C 1
ATOM 2238 O O . ASP A 1 304 ? 75.975 11.219 -106.846 1.00 85.56 304 ASP A O 1
ATOM 2242 N N . GLY A 1 305 ? 75.075 9.291 -106.093 1.00 83.31 305 GLY A N 1
ATOM 2243 C CA . GLY A 1 305 ? 75.889 8.370 -106.890 1.00 83.31 305 GLY A CA 1
ATOM 2244 C C . GLY A 1 305 ? 75.616 8.483 -108.393 1.00 83.31 305 GLY A C 1
ATOM 2245 O O . GLY A 1 305 ? 76.555 8.659 -109.169 1.00 83.31 305 GLY A O 1
ATOM 2246 N N . ASP A 1 306 ? 74.348 8.485 -108.800 1.00 81.62 306 ASP A N 1
ATOM 2247 C CA . ASP A 1 306 ? 73.912 8.678 -110.186 1.00 81.62 306 ASP A CA 1
ATOM 2248 C C . ASP A 1 306 ? 74.307 10.067 -110.703 1.00 81.62 306 ASP A C 1
ATOM 2250 O O . ASP A 1 306 ? 74.810 10.206 -111.815 1.00 81.62 306 ASP A O 1
ATOM 2254 N N . ALA A 1 307 ? 74.162 11.113 -109.883 1.00 74.88 307 ALA A N 1
ATOM 2255 C CA . ALA A 1 307 ? 74.597 12.467 -110.216 1.00 74.88 307 ALA A CA 1
ATOM 2256 C C . ALA A 1 307 ? 76.126 12.588 -110.303 1.00 74.88 307 ALA A C 1
ATOM 2258 O O . ALA A 1 307 ? 76.641 13.428 -111.045 1.00 74.88 307 ALA A O 1
ATOM 2259 N N . ALA A 1 308 ? 76.882 11.803 -109.532 1.00 79.38 308 ALA A N 1
ATOM 2260 C CA . ALA A 1 308 ? 78.332 11.712 -109.674 1.00 79.38 308 ALA A CA 1
ATOM 2261 C C . ALA A 1 308 ? 78.709 10.997 -110.981 1.00 79.38 308 ALA A C 1
ATOM 2263 O O . ALA A 1 308 ? 79.519 11.533 -111.733 1.00 7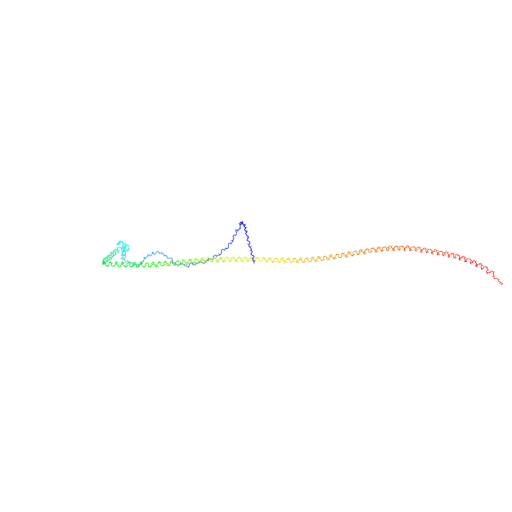9.38 308 ALA A O 1
ATOM 2264 N N . ALA A 1 309 ? 78.065 9.869 -111.297 1.00 77.75 309 ALA A N 1
ATOM 2265 C CA . ALA A 1 309 ? 78.259 9.142 -112.550 1.00 77.75 309 ALA A CA 1
ATOM 2266 C C . ALA A 1 309 ? 77.914 10.009 -113.771 1.00 77.75 309 ALA A C 1
ATOM 2268 O O . ALA A 1 309 ? 78.735 10.152 -114.673 1.00 77.75 309 ALA A O 1
ATOM 2269 N N . ALA A 1 310 ? 76.768 10.695 -113.748 1.00 73.94 310 ALA A N 1
ATOM 2270 C CA . ALA A 1 310 ? 76.358 11.633 -114.788 1.00 73.94 310 ALA A CA 1
ATOM 2271 C C . ALA A 1 310 ? 77.341 12.803 -114.942 1.00 73.94 310 ALA A C 1
ATOM 2273 O O . ALA A 1 310 ? 77.578 13.257 -116.057 1.00 73.94 310 ALA A O 1
ATOM 2274 N N . ARG A 1 311 ? 77.954 13.284 -113.850 1.00 81.06 311 ARG A N 1
ATOM 2275 C CA . ARG A 1 311 ? 79.029 14.290 -113.915 1.00 81.06 311 ARG A CA 1
ATOM 2276 C C . ARG A 1 311 ? 80.303 13.733 -114.543 1.00 81.06 311 ARG A C 1
ATOM 2278 O O . ARG A 1 311 ? 80.945 14.446 -115.307 1.00 81.06 311 ARG A O 1
ATOM 2285 N N . THR A 1 312 ? 80.671 12.487 -114.253 1.00 79.06 312 THR A N 1
ATOM 2286 C CA . THR A 1 312 ? 81.807 11.817 -114.899 1.00 79.06 312 THR A CA 1
ATOM 2287 C C . THR A 1 312 ? 81.548 11.592 -116.387 1.00 79.06 312 THR A C 1
ATOM 2289 O O . THR A 1 312 ? 82.426 11.871 -117.199 1.00 79.06 312 THR A O 1
ATOM 2292 N N . ASP A 1 313 ? 80.341 11.166 -116.760 1.00 75.19 313 ASP A N 1
ATOM 2293 C CA . ASP A 1 313 ? 79.932 11.019 -118.157 1.00 75.19 313 ASP A CA 1
ATOM 2294 C C . ASP A 1 313 ? 79.860 12.362 -118.882 1.00 75.19 313 ASP A C 1
ATOM 2296 O O . ASP A 1 313 ? 80.342 12.463 -120.005 1.00 75.19 313 ASP A O 1
ATOM 2300 N N . ALA A 1 314 ? 79.334 13.411 -118.245 1.00 70.12 314 ALA A N 1
ATOM 2301 C CA . ALA A 1 314 ? 79.349 14.762 -118.796 1.00 70.12 314 ALA A CA 1
ATOM 2302 C C . ALA A 1 314 ? 80.784 15.267 -118.996 1.00 70.12 314 ALA A C 1
ATOM 2304 O O . ALA A 1 314 ? 81.094 15.777 -120.063 1.00 70.12 314 ALA A O 1
ATOM 2305 N N . ALA A 1 315 ? 81.685 15.055 -118.031 1.00 75.44 315 ALA A N 1
ATOM 2306 C CA . ALA A 1 315 ? 83.097 15.413 -118.169 1.00 75.44 315 ALA A CA 1
ATOM 2307 C C . ALA A 1 315 ? 83.802 14.609 -119.277 1.00 75.44 315 ALA A C 1
ATOM 2309 O O . ALA A 1 315 ? 84.638 15.150 -120.000 1.00 75.44 315 ALA A O 1
ATOM 2310 N N . ARG A 1 316 ? 83.452 13.326 -119.441 1.00 79.62 316 ARG A N 1
ATOM 2311 C CA . ARG A 1 316 ? 83.930 12.484 -120.545 1.00 79.62 316 ARG A CA 1
ATOM 2312 C C . ARG A 1 316 ? 83.430 13.008 -121.889 1.00 79.62 316 ARG A C 1
ATOM 2314 O O . ARG A 1 316 ? 84.238 13.183 -122.792 1.00 79.62 316 ARG A O 1
ATOM 2321 N N . LEU A 1 317 ? 82.135 13.300 -122.004 1.00 73.56 317 LEU A N 1
ATOM 2322 C CA . LEU A 1 317 ? 81.522 13.868 -123.205 1.00 73.56 317 LEU A CA 1
ATOM 2323 C C . LEU A 1 317 ? 82.079 15.259 -123.526 1.00 73.56 317 LEU A C 1
ATOM 2325 O O . LEU A 1 317 ? 82.352 15.541 -124.685 1.00 73.56 317 LEU A O 1
ATOM 2329 N N . ASP A 1 318 ? 82.315 16.111 -122.529 1.00 73.75 318 ASP A N 1
ATOM 2330 C CA . ASP A 1 318 ? 82.984 17.403 -122.710 1.00 73.75 318 ASP A CA 1
ATOM 2331 C C . ASP A 1 318 ? 84.425 17.216 -123.205 1.00 73.75 318 ASP A C 1
ATOM 2333 O O . ASP A 1 318 ? 84.870 17.947 -124.091 1.00 73.75 318 ASP A O 1
ATOM 2337 N N . GLY A 1 319 ? 85.135 16.203 -122.696 1.00 75.12 319 GLY A N 1
ATOM 2338 C CA . GLY A 1 319 ? 86.438 15.781 -123.211 1.00 75.12 319 GLY A CA 1
ATOM 2339 C C . GLY A 1 319 ? 86.378 15.296 -124.664 1.00 75.12 319 GLY A C 1
ATOM 2340 O O . GLY A 1 319 ? 87.210 15.694 -125.478 1.00 75.12 319 GLY A O 1
ATOM 2341 N N . GLU A 1 320 ? 85.367 14.501 -125.023 1.00 73.00 320 GLU A N 1
ATOM 2342 C CA . GLU A 1 320 ? 85.112 14.041 -126.396 1.00 73.00 320 GLU A CA 1
ATOM 2343 C C . GLU A 1 320 ? 84.753 15.216 -127.328 1.00 73.00 320 GLU A C 1
ATOM 2345 O O . GLU A 1 320 ? 85.261 15.301 -128.445 1.00 73.00 320 GLU A O 1
ATOM 2350 N N . VAL A 1 321 ? 83.946 16.178 -126.871 1.00 72.38 321 VAL A N 1
ATOM 2351 C CA . VAL A 1 321 ? 83.588 17.395 -127.621 1.00 72.38 321 VAL A CA 1
ATOM 2352 C C . VAL A 1 321 ? 84.792 18.320 -127.792 1.00 72.38 321 VAL A C 1
ATOM 2354 O O . VAL A 1 321 ? 84.952 18.918 -128.858 1.00 72.38 321 VAL A O 1
ATOM 2357 N N . ALA A 1 322 ? 85.649 18.451 -126.778 1.00 71.56 322 ALA A N 1
ATOM 2358 C CA . ALA A 1 322 ? 86.903 19.188 -126.884 1.00 71.56 322 ALA A CA 1
ATOM 2359 C C . ALA A 1 322 ? 87.830 18.538 -127.922 1.00 71.56 322 ALA A C 1
ATOM 2361 O O . ALA A 1 322 ? 88.280 19.225 -128.837 1.00 71.56 322 ALA A O 1
ATOM 2362 N N . ALA A 1 323 ? 87.999 17.213 -127.868 1.00 71.81 323 ALA A N 1
ATOM 2363 C CA . ALA A 1 323 ? 88.772 16.463 -128.855 1.00 71.81 323 ALA A CA 1
ATOM 2364 C C . ALA A 1 323 ? 88.202 16.607 -130.279 1.00 71.81 323 ALA A C 1
ATOM 2366 O O . ALA A 1 323 ? 88.955 16.802 -131.230 1.00 71.81 323 ALA A O 1
ATOM 2367 N N . LEU A 1 324 ? 86.874 16.587 -130.442 1.00 70.88 324 LEU A N 1
ATOM 2368 C CA . LEU A 1 324 ? 86.216 16.822 -131.732 1.00 70.88 324 LEU A CA 1
ATOM 2369 C C . LEU A 1 324 ? 86.390 18.262 -132.233 1.00 70.88 324 LEU A C 1
ATOM 2371 O O . LEU A 1 324 ? 86.511 18.481 -133.438 1.00 70.88 324 LEU A O 1
ATOM 2375 N N . ARG A 1 325 ? 86.407 19.258 -131.338 1.00 74.06 325 ARG A N 1
ATOM 2376 C CA . ARG A 1 325 ? 86.679 20.661 -131.695 1.00 74.06 325 ARG A CA 1
ATOM 2377 C C . ARG A 1 325 ? 88.124 20.876 -132.112 1.00 74.06 325 ARG A C 1
ATOM 2379 O O . ARG A 1 325 ? 88.346 21.626 -133.059 1.00 74.06 325 ARG A O 1
ATOM 2386 N N . ASP A 1 326 ? 89.068 20.239 -131.433 1.00 73.06 326 ASP A N 1
ATOM 2387 C CA . ASP A 1 326 ? 90.478 20.288 -131.805 1.00 73.06 326 ASP A CA 1
ATOM 2388 C C . ASP A 1 326 ? 90.693 19.567 -133.141 1.00 73.06 326 ASP A C 1
ATOM 2390 O O . ASP A 1 326 ? 91.229 20.172 -134.061 1.00 73.06 326 ASP A O 1
ATOM 2394 N N . ALA A 1 327 ? 90.099 18.386 -133.345 1.00 69.50 327 ALA A N 1
ATOM 2395 C CA . ALA A 1 327 ? 90.108 17.704 -134.642 1.00 69.50 327 ALA A CA 1
ATOM 2396 C C . ALA A 1 327 ? 89.473 18.544 -135.771 1.00 69.50 327 ALA A C 1
ATOM 2398 O O . ALA A 1 327 ? 89.959 18.544 -136.900 1.00 69.50 327 ALA A O 1
ATOM 2399 N N . LEU A 1 328 ? 88.397 19.292 -135.488 1.00 73.25 328 LEU A N 1
ATOM 2400 C CA . LEU A 1 328 ? 87.792 20.222 -136.448 1.00 73.25 328 LEU A CA 1
ATOM 2401 C C . LEU A 1 328 ? 88.701 21.429 -136.728 1.00 73.25 328 LEU A C 1
ATOM 2403 O O . LEU A 1 328 ? 88.710 21.939 -137.850 1.00 73.25 328 LEU A O 1
ATOM 2407 N N . ARG A 1 329 ? 89.432 21.919 -135.721 1.00 76.50 329 ARG A N 1
ATOM 2408 C CA . ARG A 1 329 ? 90.408 23.003 -135.876 1.00 76.50 329 ARG A CA 1
ATOM 2409 C C . ARG A 1 329 ? 91.578 22.535 -136.738 1.00 76.50 329 ARG A C 1
ATOM 2411 O O . ARG A 1 329 ? 91.865 23.205 -137.724 1.00 76.50 329 ARG A O 1
ATOM 2418 N N . ASP A 1 330 ? 92.131 21.363 -136.451 1.00 72.38 330 ASP A N 1
ATOM 2419 C CA . ASP A 1 330 ? 93.212 20.741 -137.219 1.00 72.38 330 ASP A CA 1
ATOM 2420 C C . ASP A 1 330 ? 92.771 20.466 -138.664 1.00 72.38 330 ASP A C 1
ATOM 2422 O O . ASP A 1 330 ? 93.484 20.787 -139.611 1.00 72.38 330 ASP A O 1
ATOM 2426 N N . ALA A 1 331 ? 91.547 19.964 -138.867 1.00 66.81 331 ALA A N 1
ATOM 2427 C CA . ALA A 1 331 ? 90.981 19.762 -140.201 1.00 66.81 331 ALA A CA 1
ATOM 2428 C C . ALA A 1 331 ? 90.793 21.081 -140.972 1.00 66.81 331 ALA A C 1
ATOM 2430 O O . ALA A 1 331 ? 90.948 21.118 -142.194 1.00 66.81 331 ALA A O 1
ATOM 2431 N N . ARG A 1 332 ? 90.467 22.182 -140.282 1.00 72.19 332 ARG A N 1
ATOM 2432 C CA . ARG A 1 332 ? 90.388 23.521 -140.890 1.00 72.19 332 ARG A CA 1
ATOM 2433 C C . ARG A 1 332 ? 91.763 24.085 -141.215 1.00 72.19 332 ARG A C 1
ATOM 2435 O O . ARG A 1 332 ? 91.902 24.723 -142.253 1.00 72.19 332 ARG A O 1
ATOM 2442 N N . GLU A 1 333 ? 92.758 23.846 -140.371 1.00 69.50 333 GLU A N 1
ATOM 2443 C CA . GLU A 1 333 ? 94.147 24.207 -140.655 1.00 69.50 333 GLU A CA 1
ATOM 2444 C C . GLU A 1 333 ? 94.666 23.446 -141.876 1.00 69.50 333 GLU A C 1
ATOM 2446 O O . GLU A 1 333 ? 95.139 24.075 -142.818 1.00 69.50 333 GLU A O 1
ATOM 2451 N N . GLN A 1 334 ? 94.428 22.134 -141.948 1.00 68.56 334 GLN A N 1
ATOM 2452 C CA . GLN A 1 334 ? 94.746 21.311 -143.120 1.00 68.56 334 GLN A CA 1
ATOM 2453 C C . GLN A 1 334 ? 94.012 21.781 -144.387 1.00 68.56 334 GLN A C 1
ATOM 2455 O O . GLN A 1 334 ? 94.583 21.775 -145.477 1.00 68.56 334 GLN A O 1
ATOM 2460 N N . ALA A 1 335 ? 92.755 22.223 -144.269 1.00 65.62 335 ALA A N 1
ATOM 2461 C CA . ALA A 1 335 ? 92.001 22.774 -145.395 1.00 65.62 335 ALA A CA 1
ATOM 2462 C C . ALA A 1 335 ? 92.557 24.127 -145.874 1.00 65.62 335 ALA A C 1
ATOM 2464 O O . ALA A 1 335 ? 92.635 24.358 -147.081 1.00 65.62 335 ALA A O 1
ATOM 2465 N N . LEU A 1 336 ? 92.977 24.998 -144.951 1.00 69.69 336 LEU A N 1
ATOM 2466 C CA . LEU A 1 336 ? 93.614 26.281 -145.265 1.00 69.69 336 LEU A CA 1
ATOM 2467 C C . LEU A 1 336 ? 95.011 26.098 -145.867 1.00 69.69 336 LEU A C 1
ATOM 2469 O O . LEU A 1 336 ? 95.409 26.857 -146.750 1.00 69.69 336 LEU A O 1
ATOM 2473 N N . GLU A 1 337 ? 95.749 25.088 -145.423 1.00 66.19 337 GLU A N 1
ATOM 2474 C CA . GLU A 1 337 ? 97.053 24.731 -145.978 1.00 66.19 337 GLU A CA 1
ATOM 2475 C C . GLU A 1 337 ? 96.901 24.173 -147.403 1.00 66.19 337 GLU A C 1
ATOM 2477 O O . GLU A 1 337 ? 97.557 24.651 -148.328 1.00 66.19 337 GLU A O 1
ATOM 2482 N N . ALA A 1 338 ? 95.902 23.315 -147.634 1.00 62.72 338 ALA A N 1
ATOM 2483 C CA . ALA A 1 338 ? 95.536 22.855 -148.973 1.00 62.72 338 ALA A CA 1
ATOM 2484 C C . ALA A 1 338 ? 95.036 23.990 -149.896 1.00 62.72 338 ALA A C 1
ATOM 2486 O O . ALA A 1 338 ? 95.257 23.947 -151.109 1.00 62.72 338 ALA A O 1
ATOM 2487 N N . GLU A 1 339 ? 94.359 25.013 -149.362 1.00 62.00 339 GLU A N 1
ATOM 2488 C CA . GLU A 1 339 ? 93.990 26.214 -150.125 1.00 62.00 339 GLU A CA 1
ATOM 2489 C C . GLU A 1 339 ? 95.198 27.088 -150.470 1.00 62.00 339 GLU A C 1
ATOM 2491 O O . GLU A 1 339 ? 95.278 27.588 -151.595 1.00 62.00 339 GLU A O 1
ATOM 2496 N N . ARG A 1 340 ? 96.165 27.236 -149.558 1.00 66.50 340 ARG A N 1
ATOM 2497 C CA . ARG A 1 340 ? 97.428 27.936 -149.838 1.00 66.50 340 ARG A CA 1
ATOM 2498 C C . ARG A 1 340 ? 98.229 27.224 -150.924 1.00 66.50 340 ARG A C 1
ATOM 2500 O O . ARG A 1 340 ? 98.688 27.886 -151.853 1.00 66.50 340 ARG A O 1
ATOM 2507 N N . ASP A 1 341 ? 98.294 25.898 -150.891 1.00 63.34 341 ASP A N 1
ATOM 2508 C CA . ASP A 1 341 ? 98.969 25.111 -151.927 1.00 63.34 341 ASP A CA 1
ATOM 2509 C C . ASP A 1 341 ? 98.280 25.237 -153.295 1.00 63.34 341 ASP A C 1
ATOM 2511 O O . ASP A 1 341 ? 98.945 25.391 -154.325 1.00 63.34 341 ASP A O 1
ATOM 2515 N N . ARG A 1 342 ? 96.939 25.271 -153.333 1.00 62.75 342 ARG A N 1
ATOM 2516 C CA . ARG A 1 342 ? 96.186 25.550 -154.571 1.00 62.75 342 ARG A CA 1
ATOM 2517 C C . ARG A 1 342 ? 96.405 26.975 -155.079 1.00 62.75 342 ARG A C 1
ATOM 2519 O O . ARG A 1 342 ? 96.498 27.167 -156.291 1.00 62.75 342 ARG A O 1
ATOM 2526 N N . ALA A 1 343 ? 96.515 27.962 -154.191 1.00 61.59 343 ALA A N 1
ATOM 2527 C CA . ALA A 1 343 ? 96.792 29.349 -154.560 1.00 61.59 343 ALA A CA 1
ATOM 2528 C C . ALA A 1 343 ? 98.210 29.521 -155.136 1.00 61.59 343 ALA A C 1
ATOM 2530 O O . ALA A 1 343 ? 98.388 30.235 -156.123 1.00 61.59 343 ALA A O 1
ATOM 2531 N N . VAL A 1 344 ? 99.201 28.804 -154.598 1.00 65.62 344 VAL A N 1
ATOM 2532 C CA . VAL A 1 344 ? 100.569 28.764 -155.144 1.00 65.62 344 VAL A CA 1
ATOM 2533 C C . VAL A 1 344 ? 100.592 28.104 -156.529 1.00 65.62 344 VAL A C 1
ATOM 2535 O O . VAL A 1 344 ? 101.213 28.631 -157.454 1.00 65.62 344 VAL A O 1
ATOM 2538 N N . GLN A 1 345 ? 99.853 27.008 -156.730 1.00 60.28 345 GLN A N 1
ATOM 2539 C CA . GLN A 1 345 ? 99.743 26.360 -158.046 1.00 60.28 345 GLN A CA 1
ATOM 2540 C C . GLN A 1 345 ? 98.973 27.205 -159.079 1.00 60.28 345 GLN A C 1
ATOM 2542 O O . GLN A 1 345 ? 99.307 27.184 -160.266 1.00 60.28 345 GLN A O 1
ATOM 2547 N N . ALA A 1 346 ? 97.976 27.982 -158.647 1.00 59.00 346 ALA A N 1
ATOM 2548 C CA . ALA A 1 346 ? 97.249 28.918 -159.505 1.00 59.00 346 ALA A CA 1
ATOM 2549 C C . ALA A 1 346 ? 98.120 30.118 -159.926 1.00 59.00 346 ALA A C 1
ATOM 2551 O O . ALA A 1 346 ? 98.094 30.510 -161.094 1.00 59.00 346 ALA A O 1
ATOM 2552 N N . ALA A 1 347 ? 98.948 30.649 -159.019 1.00 59.78 347 ALA A N 1
ATOM 2553 C CA . ALA A 1 347 ? 99.904 31.713 -159.329 1.00 59.78 347 ALA A CA 1
ATOM 2554 C C . ALA A 1 347 ? 100.992 31.249 -160.319 1.00 59.78 347 ALA A C 1
ATOM 2556 O O . ALA A 1 347 ? 101.318 31.975 -161.258 1.00 59.78 347 ALA A O 1
ATOM 2557 N N . ALA A 1 348 ? 101.478 30.009 -160.187 1.00 58.06 348 ALA A N 1
ATOM 2558 C CA . ALA A 1 348 ? 102.434 29.423 -161.129 1.00 58.06 348 ALA A CA 1
ATOM 2559 C C . ALA A 1 348 ? 101.849 29.242 -162.548 1.00 58.06 348 ALA A C 1
ATOM 2561 O O . ALA A 1 348 ? 102.555 29.434 -163.539 1.00 58.06 348 ALA A O 1
ATOM 2562 N N . ARG A 1 349 ? 100.547 28.935 -162.671 1.00 58.31 349 ARG A N 1
ATOM 2563 C CA . ARG A 1 349 ? 99.845 28.865 -163.969 1.00 58.31 349 ARG A CA 1
ATOM 2564 C C . ARG A 1 349 ? 99.646 30.237 -164.617 1.00 58.31 349 ARG A C 1
ATOM 2566 O O . ARG A 1 349 ? 99.866 30.367 -165.818 1.00 58.31 349 ARG A O 1
ATOM 2573 N N . ALA A 1 350 ? 99.303 31.260 -163.835 1.00 59.12 350 ALA A N 1
ATOM 2574 C CA . ALA A 1 350 ? 99.135 32.625 -164.340 1.00 59.12 350 ALA A CA 1
ATOM 2575 C C . ALA A 1 350 ? 100.455 33.232 -164.861 1.00 59.12 350 ALA A C 1
ATOM 2577 O O . ALA A 1 350 ? 100.454 33.988 -165.833 1.00 59.12 350 ALA A O 1
ATOM 2578 N N . GLN A 1 351 ? 101.592 32.861 -164.265 1.00 57.88 351 GLN A N 1
ATOM 2579 C CA . GLN A 1 351 ? 102.912 33.322 -164.703 1.00 57.88 351 GLN A CA 1
ATOM 2580 C C . GLN A 1 351 ? 103.343 32.675 -166.037 1.00 57.88 351 GLN A C 1
ATOM 2582 O O . GLN A 1 351 ? 103.891 33.359 -166.900 1.00 57.88 351 GLN A O 1
ATOM 2587 N N . ALA A 1 352 ? 102.989 31.405 -166.267 1.00 58.06 352 ALA A N 1
ATOM 2588 C CA . ALA A 1 352 ? 103.238 30.707 -167.534 1.00 58.06 352 ALA A CA 1
ATOM 2589 C C . ALA A 1 352 ? 102.353 31.209 -168.699 1.00 58.06 352 ALA A C 1
ATOM 2591 O O . ALA A 1 352 ? 102.782 31.230 -169.855 1.00 58.06 352 ALA A O 1
ATOM 2592 N N . GLU A 1 353 ? 101.125 31.655 -168.417 1.00 56.88 353 GLU A N 1
ATOM 2593 C CA . GLU A 1 353 ? 100.219 32.211 -169.435 1.00 56.88 353 GLU A CA 1
ATOM 2594 C C . GLU A 1 353 ? 100.592 33.648 -169.847 1.00 56.88 353 GLU A C 1
ATOM 2596 O O . GLU A 1 353 ? 100.430 34.016 -171.016 1.00 56.88 353 GLU A O 1
ATOM 2601 N N . GLY A 1 354 ? 101.183 34.433 -168.936 1.00 59.00 354 GLY A N 1
ATOM 2602 C CA . GLY A 1 354 ? 101.731 35.762 -169.235 1.00 59.00 354 GLY A CA 1
ATOM 2603 C C . GLY A 1 354 ? 102.920 35.731 -170.207 1.00 59.00 354 GLY A C 1
ATOM 2604 O O . GLY A 1 354 ? 102.988 36.540 -171.136 1.00 59.00 354 GLY A O 1
ATOM 2605 N N . GLU A 1 355 ? 103.813 34.747 -170.075 1.00 57.75 355 GLU A N 1
ATOM 2606 C CA . GLU A 1 355 ? 104.968 34.571 -170.973 1.00 57.75 355 GLU A CA 1
ATOM 2607 C C . GLU A 1 355 ? 104.549 34.106 -172.386 1.00 57.75 355 GLU A C 1
ATOM 2609 O O . GLU A 1 355 ? 105.131 34.526 -173.391 1.00 57.75 355 GLU A O 1
ATOM 2614 N N . ALA A 1 356 ? 103.453 33.345 -172.502 1.00 57.59 356 ALA A N 1
ATOM 2615 C CA . ALA A 1 356 ? 102.885 32.914 -173.785 1.00 57.59 356 ALA A CA 1
ATOM 2616 C C . ALA A 1 356 ? 102.104 34.019 -174.534 1.00 57.59 356 ALA A C 1
ATOM 2618 O O . ALA A 1 356 ? 101.867 33.908 -175.744 1.00 57.59 356 ALA A O 1
ATOM 2619 N N . ALA A 1 357 ? 101.671 35.083 -173.849 1.00 58.19 357 ALA A N 1
ATOM 2620 C CA . ALA A 1 357 ? 101.049 36.255 -174.472 1.00 58.19 357 ALA A CA 1
ATOM 2621 C C . ALA A 1 357 ? 102.101 37.246 -175.010 1.00 58.19 357 ALA A C 1
ATOM 2623 O O . ALA A 1 357 ? 101.920 37.805 -176.095 1.00 58.19 357 ALA A O 1
ATOM 2624 N N . GLY A 1 358 ? 103.242 37.384 -174.322 1.00 57.59 358 GLY A N 1
ATOM 2625 C CA . GLY A 1 358 ? 104.371 38.215 -174.762 1.00 57.59 358 GLY A CA 1
ATOM 2626 C C . GLY A 1 358 ? 105.024 37.742 -176.068 1.00 57.59 358 GLY A C 1
ATOM 2627 O O . GLY A 1 358 ? 105.401 38.561 -176.903 1.00 57.59 358 GLY A O 1
ATOM 2628 N N . LEU A 1 359 ? 105.077 36.429 -176.314 1.00 56.38 359 LEU A N 1
ATOM 2629 C CA . LEU A 1 359 ? 105.641 35.865 -177.551 1.00 56.38 359 LEU A CA 1
ATOM 2630 C C . LEU A 1 359 ? 104.702 35.970 -178.770 1.00 56.38 359 LEU A C 1
ATOM 2632 O O . LEU A 1 359 ? 105.167 35.918 -179.909 1.00 56.38 359 LEU A O 1
ATOM 2636 N N . ARG A 1 360 ? 103.392 36.182 -178.564 1.00 55.62 360 ARG A N 1
ATOM 2637 C CA . ARG A 1 360 ? 102.405 36.327 -179.652 1.00 55.62 360 ARG A CA 1
ATOM 2638 C C . ARG A 1 360 ? 102.308 37.749 -180.215 1.00 55.62 360 ARG A C 1
ATOM 2640 O O . ARG A 1 360 ? 102.019 37.894 -181.402 1.00 55.62 360 ARG A O 1
ATOM 2647 N N . SER A 1 361 ? 102.623 38.795 -179.445 1.00 56.78 361 SER A N 1
ATOM 2648 C CA . SER A 1 361 ? 102.636 40.170 -179.985 1.00 56.78 361 SER A CA 1
ATOM 2649 C C . SER A 1 361 ? 103.859 40.454 -180.872 1.00 56.78 361 SER A C 1
ATOM 2651 O O . SER A 1 361 ? 103.756 41.214 -181.831 1.00 56.78 361 SER A O 1
ATOM 2653 N N . VAL A 1 362 ? 104.986 39.770 -180.637 1.00 59.41 362 VAL A N 1
ATOM 2654 C CA . VAL A 1 362 ? 106.233 39.943 -181.410 1.00 59.41 362 VAL A CA 1
ATOM 2655 C C . VAL A 1 362 ? 106.166 39.291 -182.803 1.00 59.41 362 VAL A C 1
ATOM 2657 O O . VAL A 1 362 ? 106.846 39.742 -183.725 1.00 59.41 362 VAL A O 1
ATOM 2660 N N . LEU A 1 363 ? 105.311 38.281 -183.003 1.00 54.81 363 LEU A N 1
ATOM 2661 C CA . LEU A 1 363 ? 105.147 37.596 -184.296 1.00 54.81 363 LEU A CA 1
ATOM 2662 C C . LEU A 1 363 ? 104.031 38.185 -185.182 1.00 54.81 363 LEU A C 1
ATOM 2664 O O . LEU A 1 363 ? 104.064 37.989 -186.391 1.00 54.81 363 LEU A O 1
ATOM 2668 N N . SER A 1 364 ? 103.098 38.967 -184.626 1.00 52.97 364 SER A N 1
ATOM 2669 C CA . SER A 1 364 ? 101.868 39.385 -185.331 1.00 52.97 364 SER A CA 1
ATOM 2670 C C . SER A 1 364 ? 101.946 40.719 -186.093 1.00 52.97 364 SER A C 1
ATOM 2672 O O . SER A 1 364 ? 100.971 41.100 -186.729 1.00 52.97 364 SER A O 1
ATOM 2674 N N . ALA A 1 365 ? 103.063 41.452 -186.055 1.00 50.09 365 ALA A N 1
ATOM 2675 C CA . ALA A 1 365 ? 103.187 42.733 -186.777 1.00 50.09 365 ALA A CA 1
ATOM 2676 C C . ALA A 1 365 ? 104.396 42.812 -187.729 1.00 50.09 365 ALA A C 1
ATOM 2678 O O . ALA A 1 365 ? 104.641 43.851 -188.340 1.00 50.09 365 ALA A O 1
ATOM 2679 N N . ARG A 1 366 ? 105.134 41.703 -187.906 1.00 54.28 366 ARG A N 1
ATOM 2680 C CA . ARG A 1 366 ? 106.201 41.573 -188.917 1.00 54.28 366 ARG A CA 1
ATOM 2681 C C . ARG A 1 366 ? 105.660 41.202 -190.313 1.00 54.28 366 ARG A C 1
ATOM 2683 O O . ARG A 1 366 ? 106.431 41.181 -191.266 1.00 54.28 366 ARG A O 1
ATOM 2690 N N . GLU A 1 367 ? 104.350 40.993 -190.465 1.00 52.25 367 GLU A N 1
ATOM 2691 C CA . GLU A 1 367 ? 103.692 40.624 -191.728 1.00 52.25 367 GLU A CA 1
ATOM 2692 C C . GLU A 1 367 ? 102.458 41.510 -191.979 1.00 52.25 367 GLU A C 1
ATOM 2694 O O . GLU A 1 367 ? 101.410 41.326 -191.369 1.00 52.25 367 GLU A O 1
ATOM 2699 N N . GLY A 1 368 ? 102.589 42.509 -192.862 1.00 41.16 368 GLY A N 1
ATOM 2700 C CA . GLY A 1 368 ? 101.478 43.399 -193.229 1.00 41.16 368 GLY A CA 1
ATOM 2701 C C . GLY A 1 368 ? 101.875 44.666 -193.994 1.00 41.16 368 GLY A C 1
ATOM 2702 O O . GLY A 1 368 ? 101.465 45.758 -193.620 1.00 41.16 368 GLY A O 1
ATOM 2703 N N . ARG A 1 369 ? 102.696 44.533 -195.046 1.00 35.72 369 ARG A N 1
ATOM 2704 C CA . ARG A 1 369 ? 103.052 45.591 -196.014 1.00 35.72 369 ARG A CA 1
ATOM 2705 C C . ARG A 1 369 ? 102.577 45.136 -197.403 1.00 35.72 369 ARG A C 1
ATOM 2707 O O . ARG A 1 369 ? 103.064 44.105 -197.864 1.00 35.72 369 ARG A O 1
ATOM 2714 N N . PRO A 1 370 ? 101.655 45.860 -198.060 1.00 43.19 370 PRO A N 1
ATOM 2715 C CA . PRO A 1 370 ? 101.779 46.049 -199.506 1.00 43.19 370 PRO A CA 1
ATOM 2716 C C . PRO A 1 370 ? 101.517 47.499 -199.959 1.00 43.19 370 PRO A C 1
ATOM 2718 O O . PRO A 1 370 ? 100.645 48.170 -199.418 1.00 43.19 370 PRO A O 1
ATOM 2721 N N . SER A 1 371 ? 102.311 47.886 -200.967 1.00 42.28 371 SER A N 1
ATOM 2722 C CA . SER A 1 371 ? 102.179 48.961 -201.975 1.00 42.28 371 SER A CA 1
ATOM 2723 C C . SER A 1 371 ? 101.751 50.365 -201.559 1.00 42.28 371 SER A C 1
ATOM 2725 O O . SER A 1 371 ? 100.546 50.589 -201.324 1.00 42.28 371 SER A O 1
#

Radius of gyration: 107.2 Å; chains: 1; bounding box: 174×89×318 Å

Sequence (371 aa):
MPVEPTIERPTGAARPADTLHEDGSGTPDAPAPAPVATLPRPADDARRSAAGDPAPAGDTVDGPDRPAAGPRERVFAAADALTAEGGAVTVATVRDRAGCSNALATEHLRAWRADRAAAQAAEDSTPDLPPAVAQLVERAVAALWREAVSGARTLHDADLARARAAADATRADTELLAADLDALREEARAARSQADLARAHAADREDRLAAEATARRTAEGAAVRSAATVDELRAALAARTAEVEDLRRRLAVADEARSAAERDHARADEQVGAERRTNDDLRERLDEAREEIARARQDRAVADGDAAAARTDAARLDGEVAALRDALRDAREQALEAERDRAVQAAARAQAEGEAAGLRSVLSAREGRPS

Foldseek 3Di:
DDDDDDDDDDDDDDDDDDDDDDDDPDDPDDPDDDPPPPDPDPDPPDDPDDDDDPDDPPDPPPPPPPPLQPLLVLLLVQQVVCVVVVHDSDLVSSCVRSVDDSVSSVVSVVVSVVVVVVVVVVVVPPDDDDVVVVVVVVVVVVVVVVVVVVVVVVVVVVVVVVVVVVVVVVVVVVVVVVVVVVVVVVVVVVVVVVVVVVVVVVVVVVVVVVVVVVVVVVVVVVVVVVVVVVVVVVVVVVVVVVVVVVVVVVVVVVVVVVVVVVVVVVVVVVVVVVVVVVVVVVVVVVVVVVVVVVVVVVVVVVVVVVVVVVVVVVVVVVVVVVVVVVVVVVVVVVVVVVVVVVVVVVVVVVVVVVVVVVVVVVPPPVDDDDD

Secondary structure (DSSP, 8-state):
-PPP----------------------------PPP---PPPPP--------------------TTS----HHHHHHHHHHHHHHTT----HHHHHHHHT--HHHHHHHHHHHHHHHHHHHHHHHTSPPPPHHHHHHHHHHHHHHHHHHHHHHHHHHHHHHHHHHHHHHHHHHHHHHHHHHHHHHHHHHHHHHHHHHHHHHHHHHHHHHHHHHHHHHHHHHHHHHHHHHHHHHHHHHHHHHHHHHHHHHHHHHHHHHHHHHHHHHHHHHHHHHHHHHHHHHHHHHHHHHHHHHHHHHHHHHHHHHHHHHHHHHHHHHHHHHHHHHHHHHHHHHHHHHHHHHHHHHHHHHHHHHHHHHHHHHHHHSSSS----

Organism: NCBI:txid1300344